Protein AF-0000000087523375 (afdb_homodimer)

Organism: NCBI:txid91560

Solvent-accessible surface area (backbone atoms only — not comparable to full-atom values): 15874 Å² total; per-residue (Å²): 132,81,73,71,72,77,63,71,59,41,78,41,80,74,51,58,29,41,35,33,38,43,35,42,43,44,75,67,65,86,46,92,78,48,84,76,57,59,66,49,75,47,78,47,76,50,73,46,79,41,77,74,52,97,42,34,34,36,37,38,43,31,41,39,36,41,24,25,33,83,82,69,41,71,34,34,40,39,33,40,30,34,35,34,34,35,33,57,41,69,85,60,55,72,68,56,38,52,51,50,47,50,49,51,52,46,63,61,47,45,61,56,50,37,48,48,47,25,50,52,28,42,70,25,63,38,73,71,42,80,67,72,89,73,65,56,68,59,52,53,61,67,72,103,132,81,76,71,71,76,64,71,60,42,79,41,79,75,50,58,26,41,34,31,38,43,34,41,43,44,75,69,65,86,47,93,78,50,84,74,56,60,67,48,75,44,77,48,75,50,74,45,80,41,79,73,53,99,41,34,32,36,36,39,44,31,40,38,36,42,24,24,34,84,83,70,42,70,36,33,41,40,34,42,30,34,34,34,34,34,34,60,42,70,87,58,56,71,66,60,37,51,53,48,48,48,48,50,51,47,63,60,47,45,62,55,50,38,49,49,48,25,50,52,27,41,70,26,62,39,73,72,44,79,68,72,89,72,63,57,68,61,52,53,60,66,72,100

Nearest PDB structures (foldseek):
  1ozb-assembly2_G  TM=8.559E-01  e=7.510E-09  Haemophilus influenzae
  1ozb-assembly1_A  TM=8.431E-01  e=9.963E-09  Haemophilus influenzae
  1qyn-assembly1_C  TM=8.444E-01  e=3.266E-08  Escherichia coli
  1fx3-assembly1_D  TM=8.404E-01  e=6.082E-08  Haemophilus influenzae
  5mtw-assembly1_C  TM=7.593E-01  e=1.993E-07  Mycobacterium tuberculosis H37Rv

pLDDT: mean 85.37, std 16.71, range [35.03, 98.94]

Radius of gyration: 23.99 Å; Cα contacts (8 Å, |Δi|>4): 516; chains: 2; bounding box: 44×98×60 Å

InterPro domains:
  IPR003708 Bacterial protein export chaperone SecB [PF02556] (31-140)
  IPR003708 Bacterial protein export chaperone SecB [PTHR36918] (8-137)
  IPR035958 SecB-like superfamily [G3DSA:3.10.420.10] (4-144)
  IPR035958 SecB-like superfamily [SSF54611] (9-141)

Structure (mmCIF, N/CA/C/O backbone):
data_AF-0000000087523375-model_v1
#
loop_
_entity.id
_entity.type
_entity.pdbx_description
1 polymer 'Protein translocase subunit secB'
#
loop_
_atom_site.group_PDB
_atom_site.id
_atom_site.type_symbol
_atom_site.label_atom_id
_atom_site.label_alt_id
_atom_site.label_comp_id
_atom_site.label_asym_id
_atom_site.label_entity_id
_atom_site.label_seq_id
_atom_site.pdbx_PDB_ins_code
_atom_site.Cartn_x
_atom_site.Cartn_y
_atom_site.Cartn_z
_atom_site.occupancy
_atom_site.B_iso_or_equiv
_atom_site.auth_seq_id
_atom_site.auth_comp_id
_atom_site.auth_asym_id
_atom_site.auth_atom_id
_atom_site.pdbx_PDB_model_num
ATOM 1 N N . MET A 1 1 ? -7.461 55.688 10.312 1 35.06 1 MET A N 1
ATOM 2 C CA . MET A 1 1 ? -7.883 54.406 10.867 1 35.06 1 MET A CA 1
ATOM 3 C C . MET A 1 1 ? -7.047 53.25 10.289 1 35.06 1 MET A C 1
ATOM 5 O O . MET A 1 1 ? -7.078 53 9.086 1 35.06 1 MET A O 1
ATOM 9 N N . ASN A 1 2 ? -5.832 53.062 10.695 1 37.88 2 ASN A N 1
ATOM 10 C CA . ASN A 1 2 ? -4.801 52.094 10.328 1 37.88 2 ASN A CA 1
ATOM 11 C C . ASN A 1 2 ? -5.336 50.688 10.336 1 37.88 2 ASN A C 1
ATOM 13 O O . ASN A 1 2 ? -5.742 50.156 11.375 1 37.88 2 ASN A O 1
ATOM 17 N N . MET A 1 3 ? -6.191 50.312 9.344 1 37.47 3 MET A N 1
ATOM 18 C CA . MET A 1 3 ? -6.566 48.906 9.148 1 37.47 3 MET A CA 1
ATOM 19 C C . MET A 1 3 ? -5.406 47.969 9.484 1 37.47 3 MET A C 1
ATOM 21 O O . MET A 1 3 ? -4.418 47.938 8.75 1 37.47 3 MET A O 1
ATOM 25 N N . GLU A 1 4 ? -4.875 48.031 10.672 1 41.16 4 GLU A N 1
ATOM 26 C CA . GLU A 1 4 ? -4.062 46.875 11.07 1 41.16 4 GLU A CA 1
ATOM 27 C C . GLU A 1 4 ? -4.562 45.594 10.422 1 41.16 4 GLU A C 1
ATOM 29 O O . GLU A 1 4 ? -5.699 45.156 10.648 1 41.16 4 GLU A O 1
ATOM 34 N N . GLU A 1 5 ? -4.469 45.406 9.211 1 44.66 5 GLU A N 1
ATOM 35 C CA . GLU A 1 5 ? -4.777 44.219 8.438 1 44.66 5 GLU A CA 1
ATOM 36 C C . GLU A 1 5 ? -4.535 42.938 9.25 1 44.66 5 GLU A C 1
ATOM 38 O O . GLU A 1 5 ? -3.389 42.594 9.555 1 44.66 5 GLU A O 1
ATOM 43 N N . ILE A 1 6 ? -5.098 42.75 10.398 1 48.19 6 ILE A N 1
ATOM 44 C CA . ILE A 1 6 ? -5.121 41.5 11.133 1 48.19 6 ILE A CA 1
ATOM 45 C C . ILE A 1 6 ? -5.043 40.312 10.156 1 48.19 6 ILE A C 1
ATOM 47 O O . ILE A 1 6 ? -5.98 40.094 9.391 1 48.19 6 ILE A O 1
ATOM 51 N N . LYS A 1 7 ? -3.92 40.031 9.531 1 53.53 7 LYS A N 1
ATOM 52 C CA . LYS A 1 7 ? -3.662 38.938 8.602 1 53.53 7 LYS A CA 1
ATOM 53 C C . LYS A 1 7 ? -4.016 37.594 9.219 1 53.53 7 LYS A C 1
ATOM 55 O O . LYS A 1 7 ? -3.438 37.188 10.234 1 53.53 7 LYS A O 1
ATOM 60 N N . SER A 1 8 ? -5.281 37.125 9.258 1 57.5 8 SER A N 1
ATOM 61 C CA . SER A 1 8 ? -5.766 35.812 9.656 1 57.5 8 SER A CA 1
ATOM 62 C C . SER A 1 8 ? -4.727 34.719 9.383 1 57.5 8 SER A C 1
ATOM 64 O O . SER A 1 8 ? -4.102 34.719 8.32 1 57.5 8 SER A O 1
ATOM 66 N N . PRO A 1 9 ? -4.199 34.125 10.5 1 61.62 9 PRO A N 1
ATOM 67 C CA . PRO A 1 9 ? -3.213 33.094 10.266 1 61.62 9 PRO A CA 1
ATOM 68 C C . PRO A 1 9 ? -3.656 32.094 9.188 1 61.62 9 PRO A C 1
ATOM 70 O O . PRO A 1 9 ? -4.844 31.766 9.094 1 61.62 9 PRO A O 1
ATOM 73 N N . ILE A 1 10 ? -2.805 32 8.305 1 76.62 10 ILE A N 1
ATOM 74 C CA . ILE A 1 10 ? -3.043 31.094 7.18 1 76.62 10 ILE A CA 1
ATOM 75 C C . ILE A 1 10 ? -2.145 29.875 7.305 1 76.62 10 ILE A C 1
ATOM 77 O O . ILE A 1 10 ? -1.008 29.969 7.773 1 76.62 10 ILE A O 1
ATOM 81 N N . LEU A 1 11 ? -2.744 28.641 7.352 1 81.88 11 LEU A N 1
ATOM 82 C CA . LEU A 1 11 ? -2.02 27.391 7.219 1 81.88 11 LEU A CA 1
ATOM 83 C C . LEU A 1 11 ? -1.7 27.094 5.758 1 81.88 11 LEU A C 1
ATOM 85 O O . LEU A 1 11 ? -2.607 27 4.93 1 81.88 11 LEU A O 1
ATOM 89 N N . LEU A 1 12 ? -0.39 27.141 5.488 1 88.81 12 LEU A N 1
ATOM 90 C CA . LEU A 1 12 ? 0.053 26.797 4.141 1 88.81 12 LEU A CA 1
ATOM 91 C C . LEU A 1 12 ? 0.377 25.312 4.035 1 88.81 12 LEU A C 1
ATOM 93 O O . LEU A 1 12 ? 1.083 24.766 4.883 1 88.81 12 LEU A O 1
ATOM 97 N N . PHE A 1 13 ? -0.224 24.734 3.133 1 92.62 13 PHE A N 1
ATOM 98 C CA . PHE A 1 13 ? 0.031 23.328 2.832 1 92.62 13 PHE A CA 1
ATOM 99 C C . PHE A 1 13 ? 1.197 23.188 1.861 1 92.62 13 PHE A C 1
ATOM 101 O O . PHE A 1 13 ? 1.16 23.734 0.755 1 92.62 13 PHE A O 1
ATOM 108 N N . ASN A 1 14 ? 2.232 22.422 2.232 1 94.38 14 ASN A N 1
ATOM 109 C CA . ASN A 1 14 ? 3.432 22.297 1.409 1 94.38 14 ASN A CA 1
ATOM 110 C C . ASN A 1 14 ? 3.432 21 0.608 1 94.38 14 ASN A C 1
ATOM 112 O O . ASN A 1 14 ? 3.617 21.016 -0.609 1 94.38 14 ASN A O 1
ATOM 116 N N . SER A 1 15 ? 3.287 19.891 1.308 1 95.12 15 SER A N 1
ATOM 117 C CA . SER A 1 15 ? 3.314 18.594 0.657 1 95.12 15 SER A CA 1
ATOM 118 C C . SER A 1 15 ? 2.732 17.5 1.562 1 95.12 15 SER A C 1
ATOM 120 O O . SER A 1 15 ? 2.438 17.766 2.73 1 95.12 15 SER A O 1
ATOM 122 N N . TYR A 1 16 ? 2.496 16.469 0.968 1 96.44 16 TYR A N 1
ATOM 123 C CA . TYR A 1 16 ? 2.062 15.289 1.716 1 96.44 16 TYR A CA 1
ATOM 124 C C . TYR A 1 16 ? 2.619 14.008 1.096 1 96.44 16 TYR A C 1
ATOM 126 O O . TYR A 1 16 ? 3.189 14.039 0.003 1 96.44 16 TYR A O 1
ATOM 134 N N . GLY A 1 17 ? 2.445 12.906 1.787 1 97.38 17 GLY A N 1
ATOM 135 C CA . GLY A 1 17 ? 2.729 11.562 1.302 1 97.38 17 GLY A CA 1
ATOM 136 C C . GLY A 1 17 ? 2.371 10.484 2.301 1 97.38 17 GLY A C 1
ATOM 137 O O . GLY A 1 17 ? 2.109 10.773 3.471 1 97.38 17 GLY A O 1
ATOM 138 N N . ILE A 1 18 ? 2.381 9.289 1.733 1 98.62 18 ILE A N 1
ATOM 139 C CA . ILE A 1 18 ? 2.197 8.18 2.658 1 98.62 18 ILE A CA 1
ATOM 140 C C . ILE A 1 18 ? 3.518 7.867 3.361 1 98.62 18 ILE A C 1
ATOM 142 O O . ILE A 1 18 ? 4.531 7.617 2.705 1 98.62 18 ILE A O 1
ATOM 146 N N . LYS A 1 19 ? 3.459 7.949 4.617 1 98 19 LYS A N 1
ATOM 147 C CA . LYS A 1 19 ? 4.617 7.664 5.457 1 98 19 LYS A CA 1
ATOM 148 C C . LYS A 1 19 ? 4.801 6.164 5.652 1 98 19 LYS A C 1
ATOM 150 O O . LYS A 1 19 ? 5.926 5.664 5.66 1 98 19 LYS A O 1
ATOM 155 N N . SER A 1 20 ? 3.668 5.465 5.789 1 98.81 20 SER A N 1
ATOM 156 C CA . SER A 1 20 ? 3.768 4.023 5.992 1 98.81 20 SER A CA 1
ATOM 157 C C . SER A 1 20 ? 2.48 3.314 5.582 1 98.81 20 SER A C 1
ATOM 159 O O . SER A 1 20 ? 1.396 3.895 5.66 1 98.81 20 SER A O 1
ATOM 161 N N . ILE A 1 21 ? 2.627 2.123 5.094 1 98.94 21 ILE A N 1
ATOM 162 C CA . ILE A 1 21 ? 1.549 1.18 4.824 1 98.94 21 ILE A CA 1
ATOM 163 C C . ILE A 1 21 ? 1.873 -0.171 5.457 1 98.94 21 ILE A C 1
ATOM 165 O O . ILE A 1 21 ? 2.994 -0.67 5.332 1 98.94 21 ILE A O 1
ATOM 169 N N . ASP A 1 22 ? 0.999 -0.708 6.172 1 98.88 22 ASP A N 1
ATOM 170 C CA . ASP A 1 22 ? 1.032 -2.078 6.672 1 98.88 22 ASP A CA 1
ATOM 171 C C . ASP A 1 22 ? -0.275 -2.807 6.367 1 98.88 22 ASP A C 1
ATOM 173 O O . ASP A 1 22 ? -1.328 -2.453 6.902 1 98.88 22 ASP A O 1
ATOM 177 N N . MET A 1 23 ? -0.19 -3.768 5.516 1 98.88 23 MET A N 1
ATOM 178 C CA . MET A 1 23 ? -1.414 -4.449 5.109 1 98.88 23 MET A CA 1
ATOM 179 C C . MET A 1 23 ? -1.217 -5.961 5.098 1 98.88 23 MET A C 1
ATOM 181 O O . MET A 1 23 ? -0.177 -6.453 4.656 1 98.88 23 MET A O 1
ATOM 185 N N . ASP A 1 24 ? -2.156 -6.648 5.566 1 98.5 24 ASP A N 1
ATOM 186 C CA . ASP A 1 24 ? -2.252 -8.094 5.438 1 98.5 24 ASP A CA 1
ATOM 187 C C . ASP A 1 24 ? -3.666 -8.523 5.047 1 98.5 24 ASP A C 1
ATOM 189 O O . ASP A 1 24 ? -4.641 -8.094 5.668 1 98.5 24 ASP A O 1
ATOM 193 N N . ILE A 1 25 ? -3.715 -9.281 4.02 1 96.94 25 ILE A N 1
ATOM 194 C CA . ILE A 1 25 ? -4.977 -9.898 3.629 1 96.94 25 ILE A CA 1
ATOM 195 C C . ILE A 1 25 ? -4.875 -11.414 3.795 1 96.94 25 ILE A C 1
ATOM 197 O O . ILE A 1 25 ? -3.92 -12.039 3.324 1 96.94 25 ILE A O 1
ATOM 201 N N . ILE A 1 26 ? -5.812 -11.953 4.465 1 90.38 26 ILE A N 1
ATOM 202 C CA . ILE A 1 26 ? -5.879 -13.391 4.695 1 90.38 26 ILE A CA 1
ATOM 203 C C . ILE A 1 26 ? -7.031 -13.984 3.887 1 90.38 26 ILE A C 1
ATOM 205 O O . ILE A 1 26 ? -8.203 -13.781 4.215 1 90.38 26 ILE A O 1
ATOM 209 N N . PRO A 1 27 ? -6.637 -14.562 2.75 1 76.5 27 PRO A N 1
ATOM 210 C CA . PRO A 1 27 ? -7.734 -15.148 1.979 1 76.5 27 PRO A CA 1
ATOM 211 C C . PRO A 1 27 ? -8.523 -16.188 2.775 1 76.5 27 PRO A C 1
ATOM 213 O O . PRO A 1 27 ? -7.957 -16.906 3.596 1 76.5 27 PRO A O 1
ATOM 216 N N . PRO A 1 28 ? -9.859 -15.992 2.609 1 63.81 28 PRO A N 1
ATOM 217 C CA . PRO A 1 28 ? -10.648 -17 3.316 1 63.81 28 PRO A CA 1
ATOM 218 C C . PRO A 1 28 ? -10.273 -18.422 2.922 1 63.81 28 PRO A C 1
ATOM 220 O O . PRO A 1 28 ? -9.836 -18.656 1.796 1 63.81 28 PRO A O 1
ATOM 223 N N . GLN A 1 29 ? -9.875 -19.141 3.82 1 56 29 GLN A N 1
ATOM 224 C CA . GLN A 1 29 ? -9.578 -20.531 3.523 1 56 29 GLN A CA 1
ATOM 225 C C . GLN A 1 29 ? -10.492 -21.062 2.424 1 56 29 GLN A C 1
ATOM 227 O O . GLN A 1 29 ? -11.648 -20.641 2.311 1 56 29 GLN A O 1
ATOM 232 N N . LEU A 1 30 ? -9.906 -21.297 1.164 1 48.66 30 LEU A N 1
ATOM 233 C CA . LEU A 1 30 ? -10.602 -21.922 0.049 1 48.66 30 LEU A CA 1
ATOM 234 C C . LEU A 1 30 ? -11.766 -22.781 0.547 1 48.66 30 LEU A C 1
ATOM 236 O O . LEU A 1 30 ? -11.625 -23.984 0.719 1 48.66 30 LEU A O 1
ATOM 240 N N . SER A 1 31 ? -12.172 -22.641 1.674 1 45.72 31 SER A N 1
ATOM 241 C CA . SER A 1 31 ? -13.312 -23.531 1.814 1 45.72 31 SER A CA 1
ATOM 242 C C . SER A 1 31 ? -14.453 -23.125 0.89 1 45.72 31 SER A C 1
ATOM 244 O O . SER A 1 31 ? -14.602 -21.938 0.571 1 45.72 31 SER A O 1
ATOM 246 N N . ALA A 1 32 ? -15.031 -24.047 0.012 1 44.25 32 ALA A N 1
ATOM 247 C CA . ALA A 1 32 ? -16.219 -24.031 -0.837 1 44.25 32 ALA A CA 1
ATOM 248 C C . ALA A 1 32 ? -17.219 -22.969 -0.368 1 44.25 32 ALA A C 1
ATOM 250 O O . ALA A 1 32 ? -17.922 -22.375 -1.18 1 44.25 32 ALA A O 1
ATOM 251 N N . GLN A 1 33 ? -17.406 -22.734 0.845 1 45 33 GLN A N 1
ATOM 252 C CA . GLN A 1 33 ? -18.484 -21.938 1.411 1 45 33 GLN A CA 1
ATOM 253 C C . GLN A 1 33 ? -18.094 -20.484 1.569 1 45 33 GLN A C 1
ATOM 255 O O . GLN A 1 33 ? -18.906 -19.641 1.944 1 45 33 GLN A O 1
ATOM 260 N N . ALA A 1 34 ? -16.891 -20.125 1.305 1 49.03 34 ALA A N 1
ATOM 261 C CA . ALA A 1 34 ? -16.391 -18.812 1.71 1 49.03 34 ALA A CA 1
ATOM 262 C C . ALA A 1 34 ? -16.703 -17.766 0.652 1 49.03 34 ALA A C 1
ATOM 264 O O . ALA A 1 34 ? -16.266 -16.609 0.763 1 49.03 34 ALA A O 1
ATOM 265 N N . GLN A 1 35 ? -17.172 -18 -0.505 1 52.69 35 GLN A N 1
ATOM 266 C CA . GLN A 1 35 ? -17.312 -17.125 -1.659 1 52.69 35 GLN A CA 1
ATOM 267 C C . GLN A 1 35 ? -18.016 -15.828 -1.285 1 52.69 35 GLN A C 1
ATOM 269 O O . GLN A 1 35 ? -17.797 -14.789 -1.904 1 52.69 35 GLN A O 1
ATOM 274 N N . ASN A 1 36 ? -19.047 -16 -0.501 1 54.59 36 ASN A N 1
ATOM 275 C CA . ASN A 1 36 ? -19.922 -14.844 -0.359 1 54.59 36 ASN A CA 1
ATOM 276 C C . ASN A 1 36 ? -19.891 -14.289 1.063 1 54.59 36 ASN A C 1
ATOM 278 O O . ASN A 1 36 ? -20.938 -13.945 1.621 1 54.59 36 ASN A O 1
ATOM 282 N N . THR A 1 37 ? -18.672 -14.406 1.659 1 63.97 37 THR A N 1
ATOM 283 C CA . THR A 1 37 ? -18.859 -13.992 3.045 1 63.97 37 THR A CA 1
ATOM 284 C C . THR A 1 37 ? -18.781 -12.477 3.174 1 63.97 37 THR A C 1
ATOM 286 O O . THR A 1 37 ? -17.891 -11.844 2.596 1 63.97 37 THR A O 1
ATOM 289 N N . GLU A 1 38 ? -19.766 -11.938 3.625 1 84.56 38 GLU A N 1
ATOM 290 C CA . GLU A 1 38 ? -19.844 -10.516 3.969 1 84.56 38 GLU A CA 1
ATOM 291 C C . GLU A 1 38 ? -18.719 -10.117 4.914 1 84.56 38 GLU A C 1
ATOM 293 O O . GLU A 1 38 ? -18.391 -10.844 5.848 1 84.56 38 GLU A O 1
ATOM 298 N N . VAL A 1 39 ? -17.859 -9.195 4.578 1 91.06 39 VAL A N 1
ATOM 299 C CA . VAL A 1 39 ? -16.781 -8.695 5.426 1 91.06 39 VAL A CA 1
ATOM 300 C C . VAL A 1 39 ? -17.234 -7.426 6.145 1 91.06 39 VAL A C 1
ATOM 302 O O . VAL A 1 39 ? -17.75 -6.496 5.516 1 91.06 39 VAL A O 1
ATOM 305 N N . GLU A 1 40 ? -17.156 -7.449 7.43 1 94.69 40 GLU A N 1
ATOM 306 C CA . GLU A 1 40 ? -17.422 -6.266 8.242 1 94.69 40 GLU A CA 1
ATOM 307 C C . GLU A 1 40 ? -16.141 -5.48 8.508 1 94.69 40 GLU A C 1
ATOM 309 O O . GLU A 1 40 ? -15.148 -6.039 8.984 1 94.69 40 GLU A O 1
ATOM 314 N N . LEU A 1 41 ? -16.219 -4.211 8.195 1 96.75 41 LEU A N 1
ATOM 315 C CA . LEU A 1 41 ? -15.039 -3.371 8.336 1 96.75 41 LEU A CA 1
ATOM 316 C C . LEU A 1 41 ? -15.156 -2.455 9.547 1 96.75 41 LEU A C 1
ATOM 318 O O . LEU A 1 41 ? -16.234 -1.935 9.836 1 96.75 41 LEU A O 1
ATOM 322 N N . ASP A 1 42 ? -14.07 -2.268 10.273 1 96.69 42 ASP A N 1
ATOM 323 C CA . ASP A 1 42 ? -13.922 -1.303 11.352 1 96.69 42 ASP A CA 1
ATOM 324 C C . ASP A 1 42 ? -12.727 -0.386 11.109 1 96.69 42 ASP A C 1
ATOM 326 O O . ASP A 1 42 ? -11.617 -0.859 10.844 1 96.69 42 ASP A O 1
ATOM 330 N N . ALA A 1 43 ? -13 0.873 11.188 1 97.19 43 ALA A N 1
ATOM 331 C CA . ALA A 1 43 ? -11.945 1.851 10.938 1 97.19 43 ALA A CA 1
ATOM 332 C C . ALA A 1 43 ? -11.68 2.703 12.18 1 97.19 43 ALA A C 1
ATOM 334 O O . ALA A 1 43 ? -12.625 3.127 12.859 1 97.19 43 ALA A O 1
ATOM 335 N N . LYS A 1 44 ? -10.414 2.9 12.492 1 96.62 44 LYS A N 1
ATOM 336 C CA . LYS A 1 44 ? -9.969 3.775 13.57 1 96.62 44 LYS A CA 1
ATOM 337 C C . LYS A 1 44 ? -8.969 4.809 13.062 1 96.62 44 LYS A C 1
ATOM 339 O O . LYS A 1 44 ? -8.008 4.461 12.367 1 96.62 44 LYS A O 1
ATOM 344 N N . PHE A 1 45 ? -9.18 6.008 13.461 1 96.38 45 PHE A N 1
ATOM 345 C CA . PHE A 1 45 ? -8.328 7.098 13.008 1 96.38 45 PHE A CA 1
ATOM 346 C C . PHE A 1 45 ? -7.512 7.66 14.164 1 96.38 45 PHE A C 1
ATOM 348 O O . PHE A 1 45 ? -7.938 7.594 15.32 1 96.38 45 PHE A O 1
ATOM 355 N N . SER A 1 46 ? -6.371 8.188 13.789 1 95.62 46 SER A N 1
ATOM 356 C CA . SER A 1 46 ? -5.531 8.898 14.75 1 95.62 46 SER A CA 1
ATOM 357 C C . SER A 1 46 ? -4.734 10.008 14.07 1 95.62 46 SER A C 1
ATOM 359 O O . SER A 1 46 ? -4.566 10 12.852 1 95.62 46 SER A O 1
ATOM 361 N N . LYS A 1 47 ? -4.332 10.945 14.82 1 93.75 47 LYS A N 1
ATOM 362 C CA . LYS A 1 47 ? -3.523 12.047 14.305 1 93.75 47 LYS A CA 1
ATOM 363 C C . LYS A 1 47 ? -2.404 12.406 15.281 1 93.75 47 LYS A C 1
ATOM 365 O O . LYS A 1 47 ? -2.539 12.203 16.484 1 93.75 47 LYS A O 1
ATOM 370 N N . GLU A 1 48 ? -1.381 12.836 14.766 1 93.44 48 GLU A N 1
ATOM 371 C CA . GLU A 1 48 ? -0.25 13.352 15.531 1 93.44 48 GLU A CA 1
ATOM 372 C C . GLU A 1 48 ? 0.331 14.602 14.883 1 93.44 48 GLU A C 1
ATOM 374 O O . GLU A 1 48 ? 0.524 14.648 13.664 1 93.44 48 GLU A O 1
ATOM 379 N N . ILE A 1 49 ? 0.485 15.57 15.703 1 91.12 49 ILE A N 1
ATOM 380 C CA . ILE A 1 49 ? 1.118 16.797 15.234 1 91.12 49 ILE A CA 1
ATOM 381 C C . ILE A 1 49 ? 2.58 16.828 15.672 1 91.12 49 ILE A C 1
ATOM 383 O O . ILE A 1 49 ? 2.889 16.578 16.844 1 91.12 49 ILE A O 1
ATOM 387 N N . ILE A 1 50 ? 3.426 17.109 14.727 1 91.38 50 ILE A N 1
ATOM 388 C CA . ILE A 1 50 ? 4.859 17.156 15 1 91.38 50 ILE A CA 1
ATOM 389 C C . ILE A 1 50 ? 5.391 18.562 14.688 1 91.38 50 ILE A C 1
ATOM 391 O O . ILE A 1 50 ? 5.34 19 13.539 1 91.38 50 ILE A O 1
ATOM 395 N N . LYS A 1 51 ? 5.84 19.219 15.672 1 89.19 51 LYS A N 1
ATOM 396 C CA . LYS A 1 51 ? 6.469 20.516 15.453 1 89.19 51 LYS A CA 1
ATOM 397 C C . LYS A 1 51 ? 7.887 20.359 14.914 1 89.19 51 LYS A C 1
ATOM 399 O O . LYS A 1 51 ? 8.727 19.703 15.539 1 89.19 51 LYS A O 1
ATOM 404 N N . LEU A 1 52 ? 8.109 20.828 13.766 1 90.81 52 LEU A N 1
ATOM 405 C CA . LEU A 1 52 ? 9.43 20.734 13.148 1 90.81 52 LEU A CA 1
ATOM 406 C C . LEU A 1 52 ? 10.289 21.938 13.516 1 90.81 52 LEU A C 1
ATOM 408 O O . LEU A 1 52 ? 11.484 21.797 13.797 1 90.81 52 LEU A O 1
ATOM 412 N N . ASN A 1 53 ? 9.727 23.125 13.453 1 89.75 53 ASN A N 1
ATOM 413 C CA . ASN A 1 53 ? 10.289 24.391 13.922 1 89.75 53 ASN A CA 1
ATOM 414 C C . ASN A 1 53 ? 9.195 25.406 14.234 1 89.75 53 ASN A C 1
ATOM 416 O O . ASN A 1 53 ? 8.039 25.047 14.43 1 89.75 53 ASN A O 1
ATOM 420 N N . ASP A 1 54 ? 9.5 26.641 14.414 1 84.19 54 ASP A N 1
ATOM 421 C CA . ASP A 1 54 ? 8.555 27.641 14.93 1 84.19 54 ASP A CA 1
ATOM 422 C C . ASP A 1 54 ? 7.367 27.812 13.984 1 84.19 54 ASP A C 1
ATOM 424 O O . ASP A 1 54 ? 6.262 28.125 14.422 1 84.19 54 ASP A O 1
ATOM 428 N N . LYS A 1 55 ? 7.562 27.531 12.68 1 85.19 55 LYS A N 1
ATOM 429 C CA . LYS A 1 55 ? 6.496 27.812 11.727 1 85.19 55 LYS A CA 1
ATOM 430 C C . LYS A 1 55 ? 6.102 26.578 10.945 1 85.19 55 LYS A C 1
ATOM 432 O O . LYS A 1 55 ? 5.125 26.594 10.195 1 85.19 55 LYS A O 1
ATOM 437 N N . ASN A 1 56 ? 6.863 25.5 11.094 1 90 56 ASN A N 1
ATOM 438 C CA . ASN A 1 56 ? 6.641 24.312 10.273 1 90 56 ASN A CA 1
ATOM 439 C C . ASN A 1 56 ? 6.207 23.125 11.117 1 90 56 ASN A C 1
ATOM 441 O O . ASN A 1 56 ? 6.758 22.891 12.195 1 90 56 ASN A O 1
ATOM 445 N N . PHE A 1 57 ? 5.234 22.438 10.57 1 90.88 57 PHE A N 1
ATOM 446 C CA . PHE A 1 57 ? 4.664 21.297 11.273 1 90.88 57 PHE A CA 1
ATOM 447 C C . PHE A 1 57 ? 4.41 20.141 10.305 1 90.88 57 PHE A C 1
ATOM 449 O O . PHE A 1 57 ? 4.09 20.359 9.141 1 90.88 57 PHE A O 1
ATOM 456 N N . ALA A 1 58 ? 4.59 19 10.859 1 94 58 ALA A N 1
ATOM 457 C CA . ALA A 1 58 ? 4.094 17.797 10.195 1 94 58 ALA A CA 1
ATOM 458 C C . ALA A 1 58 ? 2.852 17.25 10.898 1 94 58 ALA A C 1
ATOM 460 O O . ALA A 1 58 ? 2.742 17.328 12.125 1 94 58 ALA A O 1
ATOM 461 N N . VAL A 1 59 ? 1.935 16.812 10.141 1 94.69 59 VAL A N 1
ATOM 462 C CA . VAL A 1 59 ? 0.748 16.172 10.68 1 94.69 59 VAL A CA 1
ATOM 463 C C . VAL A 1 59 ? 0.652 14.734 10.148 1 94.69 59 VAL A C 1
ATOM 465 O O . VAL A 1 59 ? 0.651 14.523 8.93 1 94.69 59 VAL A O 1
ATOM 468 N N . ASP A 1 60 ? 0.656 13.781 11.031 1 96.81 60 ASP A N 1
ATOM 469 C CA . ASP A 1 60 ? 0.409 12.383 10.688 1 96.81 60 ASP A CA 1
ATOM 470 C C . ASP A 1 60 ? -1.063 12.023 10.875 1 96.81 60 ASP A C 1
ATOM 472 O O . ASP A 1 60 ? -1.583 12.07 11.992 1 96.81 60 ASP A O 1
ATOM 476 N N . LEU A 1 61 ? -1.707 11.758 9.836 1 97.56 61 LEU A N 1
ATOM 477 C CA . LEU A 1 61 ? -3.062 11.219 9.875 1 97.56 61 LEU A CA 1
ATOM 478 C C . LEU A 1 61 ? -3.066 9.734 9.531 1 97.56 61 LEU A C 1
ATOM 480 O O . LEU A 1 61 ? -2.668 9.344 8.43 1 97.56 61 LEU A O 1
ATOM 484 N N . SER A 1 62 ? -3.561 8.898 10.438 1 98.38 62 SER A N 1
ATOM 485 C CA . SER A 1 62 ? -3.49 7.453 10.242 1 98.38 62 SER A CA 1
ATOM 486 C C . SER A 1 62 ? -4.875 6.816 10.297 1 98.38 62 SER A C 1
ATOM 488 O O . SER A 1 62 ? -5.762 7.312 11 1 98.38 62 SER A O 1
ATOM 490 N N . VAL A 1 63 ? -4.992 5.77 9.602 1 98.56 63 VAL A N 1
ATOM 491 C CA . VAL A 1 63 ? -6.184 4.93 9.695 1 98.56 63 VAL A CA 1
ATOM 492 C C . VAL A 1 63 ? -5.773 3.469 9.867 1 98.56 63 VAL A C 1
ATOM 494 O O . VAL A 1 63 ? -4.793 3.018 9.273 1 98.56 63 VAL A O 1
ATOM 497 N N . GLU A 1 64 ? -6.449 2.797 10.695 1 98.75 64 GLU A N 1
ATOM 498 C CA . GLU A 1 64 ? -6.391 1.344 10.828 1 98.75 64 GLU A CA 1
ATOM 499 C C . GLU A 1 64 ? -7.73 0.705 10.477 1 98.75 64 GLU A C 1
ATOM 501 O O . GLU A 1 64 ? -8.758 1.024 11.086 1 98.75 64 GLU A O 1
ATOM 506 N N . ILE A 1 65 ? -7.738 -0.146 9.539 1 98.44 65 ILE A N 1
ATOM 507 C CA . ILE A 1 65 ? -8.953 -0.826 9.102 1 98.44 65 ILE A CA 1
ATOM 508 C C . ILE A 1 65 ? -8.82 -2.326 9.352 1 98.44 65 ILE A C 1
ATOM 510 O O . ILE A 1 65 ? -7.922 -2.975 8.812 1 98.44 65 ILE A O 1
ATOM 514 N N . LEU A 1 66 ? -9.711 -2.809 10.133 1 97.81 66 LEU A N 1
ATOM 515 C CA . LEU A 1 66 ? -9.82 -4.246 10.367 1 97.81 66 LEU A CA 1
ATOM 516 C C . LEU A 1 66 ? -11.086 -4.805 9.727 1 97.81 66 LEU A C 1
ATOM 518 O O . LEU A 1 66 ? -12.164 -4.227 9.867 1 97.81 66 LEU A O 1
ATOM 522 N N . GLY A 1 67 ? -10.914 -5.883 9 1 96.12 67 GLY A N 1
ATOM 523 C CA . GLY A 1 67 ? -12.047 -6.57 8.398 1 96.12 67 GLY A CA 1
ATOM 524 C C . GLY A 1 67 ? -12.18 -8.016 8.844 1 96.12 67 GLY A C 1
ATOM 525 O O . GLY A 1 67 ? -11.203 -8.766 8.82 1 96.12 67 GLY A O 1
ATOM 526 N N . ASN A 1 68 ? -13.352 -8.312 9.281 1 94.5 68 ASN A N 1
ATOM 527 C CA . ASN A 1 68 ? -13.656 -9.68 9.711 1 94.5 68 ASN A CA 1
ATOM 528 C C . ASN A 1 68 ? -14.789 -10.289 8.898 1 94.5 68 ASN A C 1
ATOM 530 O O . ASN A 1 68 ? -15.719 -9.586 8.492 1 94.5 68 ASN A O 1
ATOM 534 N N . ASP A 1 69 ? -14.633 -11.625 8.719 1 90.56 69 ASP A N 1
ATOM 535 C CA . ASP A 1 69 ? -15.727 -12.305 8.023 1 90.56 69 ASP A CA 1
ATOM 536 C C . ASP A 1 69 ? -16.859 -12.648 8.992 1 90.56 69 ASP A C 1
ATOM 538 O O . ASP A 1 69 ? -16.859 -12.203 10.141 1 90.56 69 ASP A O 1
ATOM 542 N N . SER A 1 70 ? -17.875 -13.352 8.422 1 87.5 70 SER A N 1
ATOM 543 C CA . SER A 1 70 ? -19.078 -13.664 9.195 1 87.5 70 SER A CA 1
ATOM 544 C C . SER A 1 70 ? -18.75 -14.562 10.391 1 87.5 70 SER A C 1
ATOM 546 O O . SER A 1 70 ? -19.5 -14.609 11.359 1 87.5 70 SER A O 1
ATOM 548 N N . ASN A 1 71 ? -17.562 -15.211 10.375 1 88.12 71 ASN A N 1
ATOM 549 C CA . ASN A 1 71 ? -17.125 -16.078 11.469 1 88.12 71 ASN A CA 1
ATOM 550 C C . ASN A 1 71 ? -16.125 -15.375 12.375 1 88.12 71 ASN A C 1
ATOM 552 O O . ASN A 1 71 ? -15.375 -16.031 13.102 1 88.12 71 ASN A O 1
ATOM 556 N N . SER A 1 72 ? -16 -14.055 12.203 1 89.25 72 SER A N 1
ATOM 557 C CA . SER A 1 72 ? -15.156 -13.203 13.031 1 89.25 72 SER A CA 1
ATOM 558 C C . SER A 1 72 ? -13.68 -13.492 12.789 1 89.25 72 SER A C 1
ATOM 560 O O . SER A 1 72 ? -12.844 -13.258 13.664 1 89.25 72 SER A O 1
ATOM 562 N N . LYS A 1 73 ? -13.477 -14.094 11.648 1 91.56 73 LYS A N 1
ATOM 563 C CA . LYS A 1 73 ? -12.078 -14.281 11.273 1 91.56 73 LYS A CA 1
ATOM 564 C C . LYS A 1 73 ? -11.547 -13.062 10.516 1 91.56 73 LYS A C 1
ATOM 566 O O . LYS A 1 73 ? -12.219 -12.547 9.617 1 91.56 73 LYS A O 1
ATOM 571 N N . LYS A 1 74 ? -10.367 -12.75 10.859 1 95.69 74 LYS A N 1
ATOM 572 C CA . LYS A 1 74 ? -9.742 -11.602 10.211 1 95.69 74 LYS A CA 1
ATOM 573 C C . LYS A 1 74 ? -9.445 -11.883 8.742 1 95.69 74 LYS A C 1
ATOM 575 O O . LYS A 1 74 ? -8.859 -12.914 8.414 1 95.69 74 LYS A O 1
ATOM 580 N N . VAL A 1 75 ? -9.844 -10.953 7.922 1 95.31 75 VAL A N 1
ATOM 581 C CA . VAL A 1 75 ? -9.633 -11.148 6.492 1 95.31 75 VAL A CA 1
ATOM 582 C C . VAL A 1 75 ? -8.703 -10.062 5.949 1 95.31 75 VAL A C 1
ATOM 584 O O . VAL A 1 75 ? -8.055 -10.242 4.918 1 95.31 75 VAL A O 1
ATOM 587 N N . ILE A 1 76 ? -8.734 -8.922 6.691 1 97.06 76 ILE A N 1
ATOM 588 C CA . ILE A 1 76 ? -7.84 -7.852 6.266 1 97.06 76 ILE A CA 1
ATOM 589 C C . ILE A 1 76 ? -7.434 -7.008 7.477 1 97.06 76 ILE A C 1
ATOM 591 O O . ILE A 1 76 ? -8.234 -6.793 8.391 1 97.06 76 ILE A O 1
ATOM 595 N N . ASP A 1 77 ? -6.254 -6.59 7.527 1 98.44 77 ASP A N 1
ATOM 596 C CA . ASP A 1 77 ? -5.66 -5.602 8.422 1 98.44 77 ASP A CA 1
ATOM 597 C C . ASP A 1 77 ? -4.852 -4.566 7.641 1 98.44 77 ASP A C 1
ATOM 599 O O . ASP A 1 77 ? -3.787 -4.879 7.105 1 98.44 77 ASP A O 1
ATOM 603 N N . LEU A 1 78 ? -5.395 -3.35 7.516 1 98.81 78 LEU A N 1
ATOM 604 C CA . LEU A 1 78 ? -4.785 -2.289 6.723 1 98.81 78 LEU A CA 1
ATOM 605 C C . LEU A 1 78 ? -4.516 -1.057 7.578 1 98.81 78 LEU A C 1
ATOM 607 O O . LEU A 1 78 ? -5.43 -0.517 8.203 1 98.81 78 LEU A O 1
ATOM 611 N N . LYS A 1 79 ? -3.299 -0.643 7.594 1 98.94 79 LYS A N 1
ATOM 612 C CA . LYS A 1 79 ? -2.879 0.578 8.273 1 98.94 79 LYS A CA 1
ATOM 613 C C . LYS A 1 79 ? -2.129 1.507 7.324 1 98.94 79 LYS A C 1
ATOM 615 O O . LYS A 1 79 ? -1.188 1.085 6.648 1 98.94 79 LYS A O 1
ATOM 620 N N . ILE A 1 80 ? -2.551 2.678 7.262 1 98.94 80 ILE A N 1
ATOM 621 C CA . ILE A 1 80 ? -1.892 3.691 6.445 1 98.94 80 ILE A CA 1
ATOM 622 C C . ILE A 1 80 ? -1.667 4.953 7.273 1 98.94 80 ILE A C 1
ATOM 624 O O . ILE A 1 80 ? -2.561 5.395 8 1 98.94 80 ILE A O 1
ATOM 628 N N . CYS A 1 81 ? -0.523 5.508 7.211 1 98.81 81 CYS A N 1
ATOM 629 C CA . CYS A 1 81 ? -0.217 6.809 7.797 1 98.81 81 CYS A CA 1
ATOM 630 C C . CYS A 1 81 ? 0.135 7.828 6.719 1 98.81 81 CYS A C 1
ATOM 632 O O . CYS A 1 81 ? 1.116 7.656 5.992 1 98.81 81 CYS A O 1
ATOM 634 N N . MET A 1 82 ? -0.627 8.789 6.582 1 98.44 82 MET A N 1
ATOM 635 C CA . MET A 1 82 ? -0.374 9.914 5.688 1 98.44 82 MET A CA 1
ATOM 636 C C . MET A 1 82 ? 0.267 11.078 6.445 1 98.44 82 MET A C 1
ATOM 638 O O . MET A 1 82 ? -0.209 11.461 7.512 1 98.44 82 MET A O 1
ATOM 642 N N . GLU A 1 83 ? 1.312 11.609 5.914 1 97.44 83 GLU A N 1
ATOM 643 C CA . GLU A 1 83 ? 1.986 12.75 6.539 1 97.44 83 GLU A CA 1
ATOM 644 C C . GLU A 1 83 ? 1.898 13.992 5.664 1 97.44 83 GLU A C 1
ATOM 646 O O . GLU A 1 83 ? 2.176 13.938 4.465 1 97.44 83 GLU A O 1
ATOM 651 N N . GLY A 1 84 ? 1.488 15.094 6.266 1 96.25 84 GLY A N 1
ATOM 652 C CA . GLY A 1 84 ? 1.453 16.391 5.617 1 96.25 84 GLY A CA 1
ATOM 653 C C . GLY A 1 84 ? 2.373 17.406 6.266 1 96.25 84 GLY A C 1
ATOM 654 O O . GLY A 1 84 ? 2.604 17.359 7.477 1 96.25 84 GLY A O 1
ATOM 655 N N . TYR A 1 85 ? 2.836 18.312 5.461 1 94.44 85 TYR A N 1
ATOM 656 C CA . TYR A 1 85 ? 3.715 19.375 5.934 1 94.44 85 TYR A CA 1
ATOM 657 C C . TYR A 1 85 ? 3.064 20.75 5.746 1 94.44 85 TYR A C 1
ATOM 659 O O . TYR A 1 85 ? 2.613 21.078 4.645 1 94.44 85 TYR A O 1
ATOM 667 N N . PHE A 1 86 ? 3.104 21.453 6.855 1 92.12 86 PHE A N 1
ATOM 668 C CA . PHE A 1 86 ? 2.361 22.703 6.883 1 92.12 86 PHE A CA 1
ATOM 669 C C . PHE A 1 86 ? 3.213 23.828 7.461 1 92.12 86 PHE A C 1
ATOM 671 O O . PHE A 1 86 ? 4.082 23.594 8.305 1 92.12 86 PHE A O 1
ATOM 678 N N . GLU A 1 87 ? 2.885 24.969 6.98 1 88.94 87 GLU A N 1
ATOM 679 C CA . GLU A 1 87 ? 3.518 26.172 7.488 1 88.94 87 GLU A CA 1
ATOM 680 C C . GLU A 1 87 ? 2.482 27.141 8.062 1 88.94 87 GLU A C 1
ATOM 682 O O . GLU A 1 87 ? 1.444 27.391 7.445 1 88.94 87 GLU A O 1
ATOM 687 N N . LEU A 1 88 ? 2.855 27.562 9.203 1 83.62 88 LEU A N 1
ATOM 688 C CA . LEU A 1 88 ? 1.992 28.562 9.836 1 83.62 88 LEU A CA 1
ATOM 689 C C . LEU A 1 88 ? 2.471 29.969 9.516 1 83.62 88 LEU A C 1
ATOM 691 O O . LEU A 1 88 ? 3.643 30.297 9.711 1 83.62 88 LEU A O 1
ATOM 695 N N . VAL A 1 89 ? 1.454 30.672 8.945 1 80.62 89 VAL A N 1
ATOM 696 C CA . VAL A 1 89 ? 1.778 32.062 8.625 1 80.62 89 VAL A CA 1
ATOM 697 C C . VAL A 1 89 ? 0.961 33 9.508 1 80.62 89 VAL A C 1
ATOM 699 O O . VAL A 1 89 ? -0.252 32.844 9.648 1 80.62 89 VAL A O 1
ATOM 702 N N . GLY A 1 90 ? 1.681 34 10.102 1 76.88 90 GLY A N 1
ATOM 703 C CA . GLY A 1 90 ? 1.038 35 10.938 1 76.88 90 GLY A CA 1
ATOM 704 C C . GLY A 1 90 ? 1.188 34.688 12.422 1 76.88 90 GLY A C 1
ATOM 705 O O . GLY A 1 90 ? 2.008 33.875 12.82 1 76.88 90 GLY A O 1
ATOM 706 N N . ASP A 1 91 ? 0.517 35.531 13.273 1 68.62 91 ASP A N 1
ATOM 707 C CA . ASP A 1 91 ? 0.665 35.5 14.727 1 68.62 91 ASP A CA 1
ATOM 708 C C . ASP A 1 91 ? -0.495 34.75 15.375 1 68.62 91 ASP A C 1
ATOM 710 O O . ASP A 1 91 ? -1.654 35.156 15.234 1 68.62 91 ASP A O 1
ATOM 714 N N . LEU A 1 92 ? -0.365 33.406 15.414 1 65.94 92 LEU A N 1
ATOM 715 C CA . LEU A 1 92 ? -1.4 32.688 16.125 1 65.94 92 LEU A CA 1
ATOM 716 C C . LEU A 1 92 ? -0.956 32.344 17.547 1 65.94 92 LEU A C 1
ATOM 718 O O . LEU A 1 92 ? 0.235 32.156 17.797 1 65.94 92 LEU A O 1
ATOM 722 N N . THR A 1 93 ? -2.09 32.562 18.344 1 68.81 93 THR A N 1
ATOM 723 C CA . THR A 1 93 ? -1.834 32 19.656 1 68.81 93 THR A CA 1
ATOM 724 C C . THR A 1 93 ? -1.631 30.5 19.562 1 68.81 93 THR A C 1
ATOM 726 O O . THR A 1 93 ? -2.014 29.875 18.578 1 68.81 93 THR A O 1
ATOM 729 N N . GLU A 1 94 ? -0.945 29.859 20.484 1 66.44 94 GLU A N 1
ATOM 730 C CA . GLU A 1 94 ? -0.692 28.422 20.531 1 66.44 94 GLU A CA 1
ATOM 731 C C . GLU A 1 94 ? -1.99 27.641 20.406 1 66.44 94 GLU A C 1
ATOM 733 O O . GLU A 1 94 ? -2.043 26.625 19.719 1 66.44 94 GLU A O 1
ATOM 738 N N . LYS A 1 95 ? -2.996 28.109 21.156 1 69.25 95 LYS A N 1
ATOM 739 C CA . LYS A 1 95 ? -4.266 27.391 21.172 1 69.25 95 LYS A CA 1
ATOM 740 C C . LYS A 1 95 ? -4.961 27.469 19.812 1 69.25 95 LYS A C 1
ATOM 742 O O . LYS A 1 95 ? -5.504 26.469 19.344 1 69.25 95 LYS A O 1
ATOM 747 N N . GLU A 1 96 ? -5.004 28.625 19.281 1 69.5 96 GLU A N 1
ATOM 748 C CA . GLU A 1 96 ? -5.605 28.797 17.969 1 69.5 96 GLU A CA 1
ATOM 749 C C . GLU A 1 96 ? -4.859 27.984 16.906 1 69.5 96 GLU A C 1
ATOM 751 O O . GLU A 1 96 ? -5.477 27.422 16 1 69.5 96 GLU A O 1
ATOM 756 N N . PHE A 1 97 ? -3.691 27.859 17.188 1 68.25 97 PHE A N 1
ATOM 757 C CA . PHE A 1 97 ? -2.791 27.141 16.297 1 68.25 97 PHE A CA 1
ATOM 758 C C . PHE A 1 97 ? -3.109 25.656 16.281 1 68.25 97 PHE A C 1
ATOM 760 O O . PHE A 1 97 ? -3.277 25.062 15.211 1 68.25 97 PHE A O 1
ATOM 767 N N . GLU A 1 98 ? -3.199 25.219 17.453 1 68.44 98 GLU A N 1
ATOM 768 C CA . GLU A 1 98 ? -3.434 23.781 17.562 1 68.44 98 GLU A CA 1
ATOM 769 C C . GLU A 1 98 ? -4.77 23.391 16.938 1 68.44 98 GLU A C 1
ATOM 771 O O . GLU A 1 98 ? -4.852 22.406 16.219 1 68.44 98 GLU A O 1
ATOM 776 N N . ASN A 1 99 ? -5.723 24.297 17.266 1 70.5 99 ASN A N 1
ATOM 777 C CA . ASN A 1 99 ? -7.051 23.953 16.766 1 70.5 99 ASN A CA 1
ATOM 778 C C . ASN A 1 99 ? -7.137 24.109 15.258 1 70.5 99 ASN A C 1
ATOM 780 O O . ASN A 1 99 ? -7.68 23.234 14.57 1 70.5 99 ASN A O 1
ATOM 784 N N . ASN A 1 100 ? -6.645 25.203 14.797 1 71.88 100 ASN A N 1
ATOM 785 C CA . ASN A 1 100 ? -6.688 25.469 13.359 1 71.88 100 ASN A CA 1
ATOM 786 C C . ASN A 1 100 ? -5.859 24.453 12.578 1 71.88 100 ASN A C 1
ATOM 788 O O . ASN A 1 100 ? -6.312 23.922 11.562 1 71.88 100 ASN A O 1
ATOM 792 N N . LEU A 1 101 ? -4.699 24.203 13.148 1 72.25 101 LEU A N 1
ATOM 793 C CA . LEU A 1 101 ? -3.797 23.281 12.477 1 72.25 101 LEU A CA 1
ATOM 794 C C . LEU A 1 101 ? -4.422 21.891 12.383 1 72.25 101 LEU A C 1
ATOM 796 O O . LEU A 1 101 ? -4.414 21.266 11.312 1 72.25 101 LEU A O 1
ATOM 800 N N . ASN A 1 102 ? -4.996 21.562 13.492 1 79.5 102 ASN A N 1
ATOM 801 C CA . ASN A 1 102 ? -5.512 20.203 13.539 1 79.5 102 ASN A CA 1
ATOM 802 C C . ASN A 1 102 ? -6.676 20 12.57 1 79.5 102 ASN A C 1
ATOM 804 O O . ASN A 1 102 ? -6.648 19.094 11.742 1 79.5 102 ASN A O 1
ATOM 808 N N . ILE A 1 103 ? -7.594 20.922 12.633 1 85.88 103 ILE A N 1
ATOM 809 C CA . ILE A 1 103 ? -8.812 20.734 11.859 1 85.88 103 ILE A CA 1
ATOM 810 C C . ILE A 1 103 ? -8.516 20.906 10.375 1 85.88 103 ILE A C 1
ATOM 812 O O . ILE A 1 103 ? -8.914 20.078 9.555 1 85.88 103 ILE A O 1
ATOM 816 N N . ASN A 1 104 ? -7.789 21.891 10 1 90.06 104 ASN A N 1
ATOM 817 C CA . ASN A 1 104 ? -7.48 22.172 8.609 1 90.06 104 ASN A CA 1
ATOM 818 C C . ASN A 1 104 ? -6.598 21.094 7.992 1 90.06 104 ASN A C 1
ATOM 820 O O . ASN A 1 104 ? -6.863 20.625 6.883 1 90.06 104 ASN A O 1
ATOM 824 N N . ALA A 1 105 ? -5.523 20.781 8.742 1 93.38 105 ALA A N 1
ATOM 825 C CA . ALA A 1 105 ? -4.59 19.781 8.234 1 93.38 105 ALA A CA 1
ATOM 826 C C . ALA A 1 105 ? -5.293 18.453 7.977 1 93.38 105 ALA A C 1
ATOM 828 O O . ALA A 1 105 ? -5.109 17.828 6.926 1 93.38 105 ALA A O 1
ATOM 829 N N . VAL A 1 106 ? -6.125 18.047 8.906 1 94.56 106 VAL A N 1
ATOM 830 C CA . VAL A 1 106 ? -6.844 16.781 8.766 1 94.56 106 VAL A CA 1
ATOM 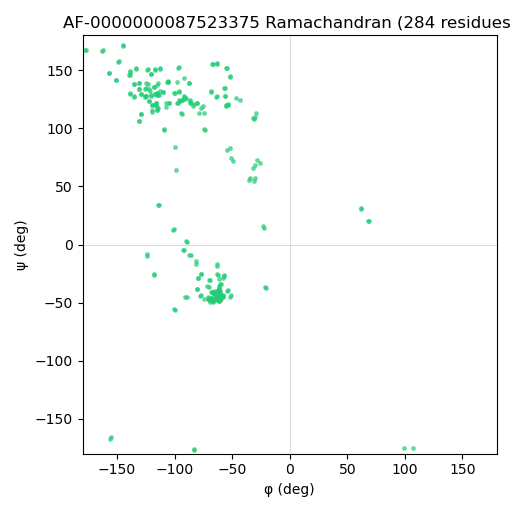831 C C . VAL A 1 106 ? -7.828 16.875 7.605 1 94.56 106 VAL A C 1
ATOM 833 O O . VAL A 1 106 ? -7.961 15.93 6.816 1 94.56 106 VAL A O 1
ATOM 836 N N . SER A 1 107 ? -8.477 18.047 7.539 1 94.56 107 SER A N 1
ATOM 837 C CA . SER A 1 107 ? -9.43 18.25 6.453 1 94.56 107 SER A CA 1
ATOM 838 C C . SER A 1 107 ? -8.75 18.125 5.094 1 94.56 107 SER A C 1
ATOM 840 O O . SER A 1 107 ? -9.352 17.641 4.133 1 94.56 107 SER A O 1
ATOM 842 N N . ILE A 1 108 ? -7.562 18.531 5.02 1 95.44 108 ILE A N 1
ATOM 843 C CA . ILE A 1 108 ? -6.805 18.484 3.775 1 95.44 108 ILE A CA 1
ATOM 844 C C . ILE A 1 108 ? -6.328 17.062 3.514 1 95.44 108 ILE A C 1
ATOM 846 O O . ILE A 1 108 ? -6.449 16.547 2.395 1 95.44 108 ILE A O 1
ATOM 850 N N . LEU A 1 109 ? -5.828 16.359 4.484 1 97.56 109 LEU A N 1
ATOM 851 C CA . LEU A 1 109 ? -5.199 15.055 4.324 1 97.56 109 LEU A CA 1
ATOM 852 C C . LEU A 1 109 ? -6.25 13.961 4.148 1 97.56 109 LEU A C 1
ATOM 854 O O . LEU A 1 109 ? -5.992 12.945 3.498 1 97.56 109 LEU A O 1
ATOM 858 N N . PHE A 1 110 ? -7.43 14.18 4.645 1 97.69 110 PHE A N 1
ATOM 859 C CA . PHE A 1 110 ? -8.43 13.125 4.742 1 97.69 110 PHE A CA 1
ATOM 860 C C . PHE A 1 110 ? -8.828 12.625 3.357 1 97.69 110 PHE A C 1
ATOM 862 O O . PHE A 1 110 ? -8.867 11.422 3.109 1 97.69 110 PHE A O 1
ATOM 869 N N . PRO A 1 111 ? -9.062 13.438 2.42 1 97.88 111 PRO A N 1
ATOM 870 C CA . PRO A 1 111 ? -9.398 12.953 1.078 1 97.88 111 PRO A CA 1
ATOM 871 C C . PRO A 1 111 ? -8.281 12.125 0.454 1 97.88 111 PRO A C 1
ATOM 873 O O . PRO A 1 111 ? -8.555 11.141 -0.242 1 97.88 111 PRO A O 1
ATOM 876 N N . TYR A 1 112 ? -7.086 12.547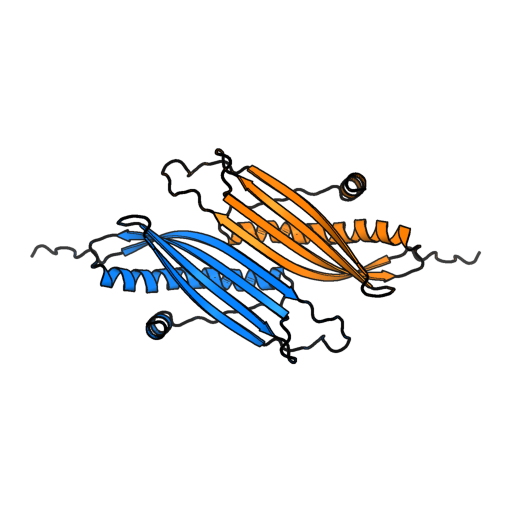 0.686 1 98 112 TYR A N 1
ATOM 877 C CA . TYR A 1 112 ? -5.953 11.805 0.144 1 98 112 TYR A CA 1
ATOM 878 C C . TYR A 1 112 ? -5.828 10.438 0.809 1 98 112 TYR A C 1
ATOM 880 O O . TYR A 1 112 ? -5.547 9.445 0.141 1 98 112 TYR A O 1
ATOM 888 N N . LEU A 1 113 ? -6.039 10.422 2.07 1 98.5 113 LEU A N 1
ATOM 889 C CA . LEU A 1 113 ? -6.027 9.164 2.805 1 98.5 113 LEU A CA 1
ATOM 890 C C . LEU A 1 113 ? -7.145 8.242 2.326 1 98.5 113 LEU A C 1
ATOM 892 O O . LEU A 1 113 ? -6.93 7.043 2.139 1 98.5 113 LEU A O 1
ATOM 896 N N . ARG A 1 114 ? -8.297 8.828 2.135 1 98.19 114 ARG A N 1
ATOM 897 C CA . ARG A 1 114 ? -9.43 8.062 1.626 1 98.19 114 ARG A CA 1
ATOM 898 C C . ARG A 1 114 ? -9.117 7.461 0.262 1 98.19 114 ARG A C 1
ATOM 900 O O . ARG A 1 114 ? -9.406 6.289 0.016 1 98.19 114 ARG A O 1
ATOM 907 N N . THR A 1 115 ? -8.547 8.242 -0.579 1 98.19 115 THR A N 1
ATOM 908 C CA . THR A 1 115 ? -8.164 7.773 -1.905 1 98.19 115 THR A CA 1
ATOM 909 C C . THR A 1 115 ? -7.148 6.637 -1.805 1 98.19 115 THR A C 1
ATOM 911 O O . THR A 1 115 ? -7.262 5.633 -2.514 1 98.19 115 THR A O 1
ATOM 914 N N . ALA A 1 116 ? -6.164 6.836 -0.919 1 98.69 116 ALA A N 1
ATOM 915 C CA . ALA A 1 116 ? -5.152 5.801 -0.729 1 98.69 116 ALA A CA 1
ATOM 916 C C . ALA A 1 116 ? -5.785 4.48 -0.301 1 98.69 116 ALA A C 1
ATOM 918 O O . ALA A 1 116 ? -5.477 3.428 -0.861 1 98.69 116 ALA A O 1
ATOM 919 N N . VAL A 1 117 ? -6.695 4.555 0.621 1 98.75 117 VAL A N 1
ATOM 920 C CA . VAL A 1 117 ? -7.363 3.365 1.133 1 98.75 117 VAL A CA 1
ATOM 921 C C . VAL A 1 117 ? -8.125 2.678 0.004 1 98.75 117 VAL A C 1
ATOM 923 O O . VAL A 1 117 ? -8 1.466 -0.192 1 98.75 117 VAL A O 1
ATOM 926 N N . SER A 1 118 ? -8.875 3.416 -0.717 1 98.44 118 SER A N 1
ATOM 927 C CA . SER A 1 118 ? -9.68 2.863 -1.805 1 98.44 118 SER A CA 1
ATOM 928 C C . SER A 1 118 ? -8.797 2.244 -2.883 1 98.44 118 SER A C 1
ATOM 930 O O . SER A 1 118 ? -9.047 1.126 -3.334 1 98.44 118 SER A O 1
ATOM 932 N N . THR A 1 119 ? -7.785 2.973 -3.293 1 98.56 119 THR A N 1
ATOM 933 C CA . THR A 1 119 ? -6.906 2.516 -4.363 1 98.56 119 THR A CA 1
ATOM 934 C C . THR A 1 119 ? -6.16 1.25 -3.951 1 98.56 119 THR A C 1
ATOM 936 O O . THR A 1 119 ? -6.09 0.287 -4.719 1 98.56 119 THR A O 1
ATOM 939 N N . ILE A 1 120 ? -5.625 1.212 -2.752 1 98.69 120 ILE A N 1
ATOM 940 C CA . ILE A 1 120 ? -4.832 0.086 -2.271 1 98.69 120 ILE A CA 1
ATOM 941 C C . ILE A 1 120 ? -5.719 -1.153 -2.148 1 98.69 120 ILE A C 1
ATOM 943 O O . ILE A 1 120 ? -5.301 -2.258 -2.5 1 98.69 120 ILE A O 1
ATOM 947 N N . SER A 1 121 ? -6.93 -0.941 -1.613 1 98 121 SER A N 1
ATOM 948 C CA . SER A 1 121 ? -7.832 -2.086 -1.521 1 98 121 SER A CA 1
ATOM 949 C C . SER A 1 121 ? -8.133 -2.664 -2.898 1 98 121 SER A C 1
ATOM 951 O O . SER A 1 121 ? -8.102 -3.883 -3.086 1 98 121 SER A O 1
ATOM 953 N N . ILE A 1 122 ? -8.32 -1.822 -3.881 1 96.88 122 ILE A N 1
ATOM 954 C CA . ILE A 1 122 ? -8.609 -2.27 -5.238 1 96.88 122 ILE A CA 1
ATOM 955 C C . ILE A 1 122 ? -7.383 -2.969 -5.82 1 96.88 122 ILE A C 1
ATOM 957 O O . ILE A 1 122 ? -7.496 -4.055 -6.395 1 96.88 122 ILE A O 1
ATOM 961 N N . LEU A 1 123 ? -6.215 -2.383 -5.664 1 96.75 123 LEU A N 1
ATOM 962 C CA . LEU A 1 123 ? -4.973 -2.965 -6.156 1 96.75 123 LEU A CA 1
ATOM 963 C C . LEU A 1 123 ? -4.754 -4.355 -5.574 1 96.75 123 LEU A C 1
ATOM 965 O O . LEU A 1 123 ? -4.113 -5.203 -6.199 1 96.75 123 LEU A O 1
ATOM 969 N N . SER A 1 124 ? -5.293 -4.609 -4.41 1 97.19 124 SER A N 1
ATOM 970 C CA . SER A 1 124 ? -5.09 -5.867 -3.701 1 97.19 124 SER A CA 1
ATOM 971 C C . SER A 1 124 ? -6.141 -6.902 -4.098 1 97.19 124 SER A C 1
ATOM 973 O O . SER A 1 124 ? -6.199 -7.988 -3.52 1 97.19 124 SER A O 1
ATOM 975 N N . ASN A 1 125 ? -7.023 -6.52 -5.039 1 94.88 125 ASN A N 1
ATOM 976 C CA . ASN A 1 125 ? -8.148 -7.34 -5.484 1 94.88 125 ASN A CA 1
ATOM 977 C C . ASN A 1 125 ? -9.117 -7.617 -4.344 1 94.88 125 ASN A C 1
ATOM 979 O O . ASN A 1 125 ? -9.648 -8.727 -4.23 1 94.88 125 ASN A O 1
ATOM 983 N N . PHE A 1 126 ? -9.164 -6.652 -3.475 1 93.44 126 PHE A N 1
ATOM 984 C CA . PHE A 1 126 ? -10.195 -6.562 -2.447 1 93.44 126 PHE A CA 1
ATOM 985 C C . PHE A 1 126 ? -11.328 -5.641 -2.895 1 93.44 126 PHE A C 1
ATOM 987 O O . PHE A 1 126 ? -11.156 -4.848 -3.822 1 93.44 126 PHE A O 1
ATOM 994 N N . SER A 1 127 ? -12.477 -5.98 -2.32 1 93.94 127 SER A N 1
ATOM 995 C CA . SER A 1 127 ? -13.531 -5.004 -2.568 1 93.94 127 SER A CA 1
ATOM 996 C C . SER A 1 127 ? -13.07 -3.596 -2.201 1 93.94 127 SER A C 1
ATOM 998 O O . SER A 1 127 ? -12.281 -3.416 -1.277 1 93.94 127 SER A O 1
ATOM 1000 N N . ARG A 1 128 ? -13.547 -2.748 -2.98 1 96.5 128 ARG A N 1
ATOM 1001 C CA . ARG A 1 128 ? -13.203 -1.358 -2.697 1 96.5 128 ARG A CA 1
ATOM 1002 C C . ARG A 1 128 ? -13.594 -0.976 -1.274 1 96.5 128 ARG A C 1
ATOM 1004 O O . ARG A 1 128 ? -14.727 -1.21 -0.853 1 96.5 128 ARG A O 1
ATOM 1011 N N . ILE A 1 129 ? -12.68 -0.443 -0.57 1 97.56 129 ILE A N 1
ATOM 1012 C CA . ILE A 1 129 ? -12.977 0.1 0.752 1 97.56 129 ILE A CA 1
ATOM 1013 C C . ILE A 1 129 ? -13.188 1.608 0.655 1 97.56 129 ILE A C 1
ATOM 1015 O O . ILE A 1 129 ? -12.273 2.348 0.281 1 97.56 129 ILE A O 1
ATOM 1019 N N . ASP A 1 130 ? -14.344 2.01 1.076 1 97.06 130 ASP A N 1
ATOM 1020 C CA . ASP A 1 130 ? -14.688 3.428 1.038 1 97.06 130 ASP A CA 1
ATOM 1021 C C . ASP A 1 130 ? -14.859 3.988 2.447 1 97.06 130 ASP A C 1
ATOM 1023 O O . ASP A 1 130 ? -15.727 3.537 3.199 1 97.06 130 ASP A O 1
ATOM 1027 N N . ILE A 1 131 ? -14.047 4.871 2.729 1 96.62 131 ILE A N 1
ATOM 1028 C CA . ILE A 1 131 ? -14.203 5.602 3.982 1 96.62 131 ILE A CA 1
ATOM 1029 C C . ILE A 1 131 ? -15.156 6.773 3.781 1 96.62 131 ILE A C 1
ATOM 1031 O O . ILE A 1 131 ? -14.922 7.641 2.939 1 96.62 131 ILE A O 1
ATOM 1035 N N . PRO A 1 132 ? -16.172 6.82 4.484 1 94.56 132 PRO A N 1
ATOM 1036 C CA . PRO A 1 132 ? -17.094 7.945 4.332 1 94.56 132 PRO A CA 1
ATOM 1037 C C . PRO A 1 132 ? -16.484 9.273 4.789 1 94.56 132 PRO A C 1
ATOM 1039 O O . PRO A 1 132 ? -15.508 9.281 5.535 1 94.56 132 PRO A O 1
ATOM 1042 N N . PRO A 1 133 ? -17.047 10.312 4.215 1 94.19 133 PRO A N 1
ATOM 1043 C CA . PRO A 1 133 ? -16.609 11.594 4.758 1 94.19 133 PRO A CA 1
ATOM 1044 C C . PRO A 1 133 ? -16.797 11.695 6.27 1 94.19 133 PRO A C 1
ATOM 1046 O O . PRO A 1 133 ? -17.625 10.977 6.84 1 94.19 133 PRO A O 1
ATOM 1049 N N . MET A 1 134 ? -15.977 12.477 6.844 1 90.38 134 MET A N 1
ATOM 1050 C CA . MET A 1 134 ? -16.016 12.641 8.297 1 90.38 134 MET A CA 1
ATOM 1051 C C . MET A 1 134 ? -16.172 14.109 8.672 1 90.38 134 MET A C 1
ATOM 1053 O O . MET A 1 134 ? -15.578 14.984 8.055 1 90.38 134 MET A O 1
ATOM 1057 N N . ASN A 1 135 ? -17.031 14.32 9.695 1 89.75 135 ASN A N 1
ATOM 1058 C CA . ASN A 1 135 ? -17.031 15.625 10.344 1 89.75 135 ASN A CA 1
ATOM 1059 C C . ASN A 1 135 ? -15.812 15.805 11.25 1 89.75 135 ASN A C 1
ATOM 1061 O O . ASN A 1 135 ? -15.805 15.344 12.391 1 89.75 135 ASN A O 1
ATOM 1065 N N . ILE A 1 136 ? -14.914 16.453 10.75 1 90.44 136 ILE A N 1
ATOM 1066 C CA . ILE A 1 136 ? -13.602 16.562 11.375 1 90.44 136 ILE A CA 1
ATOM 1067 C C . ILE A 1 136 ? -13.727 17.297 12.711 1 90.44 136 ILE A C 1
ATOM 1069 O O . ILE A 1 136 ? -13.086 16.922 13.695 1 90.44 136 ILE A O 1
ATOM 1073 N N . ILE A 1 137 ? -14.508 18.328 12.758 1 87.12 137 ILE A N 1
ATOM 1074 C CA . ILE A 1 137 ? -14.688 19.094 13.977 1 87.12 137 ILE A CA 1
ATOM 1075 C C . ILE A 1 137 ? -15.25 18.203 15.078 1 87.12 137 ILE A C 1
ATOM 1077 O O . ILE A 1 137 ? -14.742 18.188 16.203 1 87.12 137 ILE A O 1
ATOM 1081 N N . GLN A 1 138 ? -16.234 17.469 14.719 1 87.38 138 GLN A N 1
ATOM 1082 C CA . GLN A 1 138 ? -16.844 16.547 15.68 1 87.38 138 GLN A CA 1
ATOM 1083 C C . GLN A 1 138 ? -15.836 15.492 16.125 1 87.38 138 GLN A C 1
ATOM 1085 O O . GLN A 1 138 ? -15.797 15.133 17.312 1 87.38 138 GLN A O 1
ATOM 1090 N N . TRP A 1 139 ? -15.047 15.008 15.211 1 88.94 139 TRP A N 1
ATOM 1091 C CA . TRP A 1 139 ? -14.039 14 15.531 1 88.94 139 TRP A CA 1
ATOM 1092 C C . TRP A 1 139 ? -13.023 14.539 16.531 1 88.94 139 TRP A C 1
ATOM 1094 O O . TRP A 1 139 ? -12.641 13.844 17.469 1 88.94 139 TRP A O 1
ATOM 1104 N N . PHE A 1 140 ? -12.719 15.797 16.391 1 84.44 140 PHE A N 1
ATOM 1105 C CA . PHE A 1 140 ? -11.758 16.422 17.297 1 84.44 140 PHE A CA 1
ATOM 1106 C C . PHE A 1 140 ? -12.352 16.609 18.688 1 84.44 140 PHE A C 1
ATOM 1108 O O . PHE A 1 140 ? -11.656 16.469 19.688 1 84.44 140 PHE A O 1
ATOM 1115 N N . GLU A 1 141 ? -13.602 16.891 18.688 1 82.5 141 GLU A N 1
ATOM 1116 C CA . GLU A 1 141 ? -14.281 17.109 19.953 1 82.5 141 GLU A CA 1
ATOM 1117 C C . GLU A 1 141 ? -14.414 15.805 20.734 1 82.5 141 GLU A C 1
ATOM 1119 O O . GLU A 1 141 ? -14.328 15.797 21.969 1 82.5 141 GLU A O 1
ATOM 1124 N N . LEU A 1 142 ? -14.508 14.734 20 1 81.81 142 LEU A N 1
ATOM 1125 C CA . LEU A 1 142 ? -14.672 13.422 20.641 1 81.81 142 LEU A CA 1
ATOM 1126 C C . LEU A 1 142 ? -13.336 12.898 21.156 1 81.81 142 LEU A C 1
ATOM 1128 O O . LEU A 1 142 ? -13.297 12.133 22.125 1 81.81 142 LEU A O 1
ATOM 1132 N N . GLU A 1 143 ? -12.312 13.25 20.562 1 76.38 143 GLU A N 1
ATOM 1133 C CA . GLU A 1 143 ? -10.984 12.766 20.922 1 76.38 143 GLU A CA 1
ATOM 1134 C C . GLU A 1 143 ? -10.422 13.539 22.109 1 76.38 143 GLU A C 1
ATOM 1136 O O . GLU A 1 143 ? -9.461 13.094 22.734 1 76.38 143 GLU A O 1
ATOM 1141 N N . LYS A 1 144 ? -10.938 14.695 22.562 1 67.31 144 LYS A N 1
ATOM 1142 C CA . LYS A 1 144 ? -10.562 15.43 23.766 1 67.31 144 LYS A CA 1
ATOM 1143 C C . LYS A 1 144 ? -11.133 14.766 25.016 1 67.31 144 LYS A C 1
ATOM 1145 O O . LYS A 1 144 ? -12.211 14.164 24.969 1 67.31 144 LYS A O 1
ATOM 1150 N N . MET B 1 1 ? -4.637 -43.875 -36.656 1 35.03 1 MET B N 1
ATOM 1151 C CA . MET B 1 1 ? -3.619 -43.062 -35.969 1 35.03 1 MET B CA 1
ATOM 1152 C C . MET B 1 1 ? -4.25 -42.188 -34.906 1 35.03 1 MET B C 1
ATOM 1154 O O . MET B 1 1 ? -5.047 -41.312 -35.219 1 35.03 1 MET B O 1
ATOM 1158 N N . ASN B 1 2 ? -4.691 -42.688 -33.781 1 38 2 ASN B N 1
ATOM 1159 C CA . ASN B 1 2 ? -5.359 -42.125 -32.625 1 38 2 ASN B CA 1
ATOM 1160 C C . ASN B 1 2 ? -4.625 -40.906 -32.094 1 38 2 ASN B C 1
ATOM 1162 O O . ASN B 1 2 ? -3.473 -41 -31.656 1 38 2 ASN B O 1
ATOM 1166 N N . MET B 1 3 ? -4.723 -39.75 -32.781 1 37.19 3 MET B N 1
ATOM 1167 C CA . MET B 1 3 ? -4.223 -38.469 -32.25 1 37.19 3 MET B CA 1
ATOM 1168 C C . MET B 1 3 ? -4.434 -38.406 -30.734 1 37.19 3 MET B C 1
ATOM 1170 O O . MET B 1 3 ? -5.566 -38.25 -30.266 1 37.19 3 MET B O 1
ATOM 1174 N N . GLU B 1 4 ? -3.949 -39.344 -29.938 1 41.12 4 GLU B N 1
ATOM 1175 C CA . GLU B 1 4 ? -3.822 -39 -28.516 1 41.12 4 GLU B CA 1
ATOM 1176 C C . GLU B 1 4 ? -3.523 -37.531 -28.328 1 41.12 4 GLU B C 1
ATOM 1178 O O . GLU B 1 4 ? -2.479 -37.031 -28.75 1 41.12 4 GLU B O 1
ATOM 1183 N N . GLU B 1 5 ? -4.344 -36.656 -28.641 1 44 5 GLU B N 1
ATOM 1184 C CA . GLU B 1 5 ? -4.285 -35.219 -28.406 1 44 5 GLU B CA 1
ATOM 1185 C C . GLU B 1 5 ? -3.518 -34.906 -27.125 1 44 5 GLU B C 1
ATOM 1187 O O . GLU B 1 5 ? -3.973 -35.219 -26.016 1 44 5 GLU B O 1
ATOM 1192 N N . ILE B 1 6 ? -2.314 -35.281 -26.922 1 47.81 6 ILE B N 1
ATOM 1193 C CA . ILE B 1 6 ? -1.419 -34.844 -25.859 1 47.81 6 ILE B CA 1
ATOM 1194 C C . ILE B 1 6 ? -1.825 -33.438 -25.391 1 47.81 6 ILE B C 1
ATOM 1196 O O . ILE B 1 6 ? -1.694 -32.469 -26.141 1 47.81 6 ILE B O 1
ATOM 1200 N N . LYS B 1 7 ? -2.924 -33.25 -24.734 1 52.94 7 LYS B N 1
ATOM 1201 C CA . LYS B 1 7 ? -3.434 -31.984 -24.203 1 52.94 7 LYS B CA 1
ATOM 1202 C C . LYS B 1 7 ? -2.379 -31.281 -23.359 1 52.94 7 LYS B C 1
ATOM 1204 O O . LYS B 1 7 ? -1.914 -31.828 -22.344 1 52.94 7 LYS B O 1
ATOM 1209 N N . SER B 1 8 ? -1.42 -30.516 -23.906 1 57.09 8 SER B N 1
ATOM 1210 C CA . SER B 1 8 ? -0.425 -29.672 -23.266 1 57.09 8 SER B CA 1
ATOM 1211 C C . SER B 1 8 ? -0.941 -29.109 -21.938 1 57.09 8 SER B C 1
ATOM 1213 O O . SER B 1 8 ? -2.078 -28.641 -21.859 1 57.09 8 SER B O 1
ATOM 1215 N N . PRO B 1 9 ? -0.35 -29.609 -20.828 1 61.31 9 PRO B N 1
ATOM 1216 C CA . PRO B 1 9 ? -0.807 -29.078 -19.531 1 61.31 9 PRO B CA 1
ATOM 1217 C C . PRO B 1 9 ? -0.971 -27.562 -19.547 1 61.31 9 PRO B C 1
ATOM 1219 O O . PRO B 1 9 ? -0.187 -26.859 -20.188 1 61.31 9 PRO B O 1
ATOM 1222 N N . ILE B 1 10 ? -2.133 -27.234 -19.203 1 75.25 10 ILE B N 1
ATOM 1223 C CA . ILE B 1 10 ? -2.475 -25.828 -19.172 1 75.25 10 ILE B CA 1
ATOM 1224 C C . ILE B 1 10 ? -2.602 -25.344 -17.734 1 75.25 10 ILE B C 1
ATOM 1226 O O . ILE B 1 10 ? -3.107 -26.062 -16.875 1 75.25 10 ILE B O 1
ATOM 1230 N N . LEU B 1 11 ? -1.774 -24.375 -17.281 1 80.25 11 LEU B N 1
ATOM 1231 C CA . LEU B 1 11 ? -1.959 -23.641 -16.031 1 80.25 11 LEU B CA 1
ATOM 1232 C C . LEU B 1 11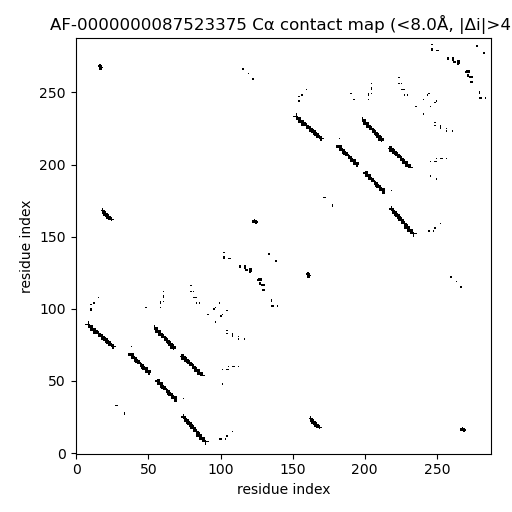 ? -3.076 -22.625 -16.156 1 80.25 11 LEU B C 1
ATOM 1234 O O . LEU B 1 11 ? -3.01 -21.719 -17 1 80.25 11 LEU B O 1
ATOM 1238 N N . LEU B 1 12 ? -4.145 -22.906 -15.398 1 88.38 12 LEU B N 1
ATOM 1239 C CA . LEU B 1 12 ? -5.254 -21.969 -15.375 1 88.38 12 LEU B CA 1
ATOM 1240 C C . LEU B 1 12 ? -5.07 -20.938 -14.258 1 88.38 12 LEU B C 1
ATOM 1242 O O . LEU B 1 12 ? -4.754 -21.297 -13.125 1 88.38 12 LEU B O 1
ATOM 1246 N N . PHE B 1 13 ? -5.133 -19.781 -14.641 1 92.5 13 PHE B N 1
ATOM 1247 C CA . PHE B 1 13 ? -5.07 -18.656 -13.695 1 92.5 13 PHE B CA 1
ATOM 1248 C C . PHE B 1 13 ? -6.453 -18.328 -13.156 1 92.5 13 PHE B C 1
ATOM 1250 O O . PHE B 1 13 ? -7.371 -18.031 -13.922 1 92.5 13 PHE B O 1
ATOM 1257 N N . ASN B 1 14 ? -6.625 -18.344 -11.828 1 94 14 ASN B N 1
ATOM 1258 C CA . ASN B 1 14 ? -7.934 -18.125 -11.219 1 94 14 ASN B CA 1
ATOM 1259 C C . ASN B 1 14 ? -8.078 -16.688 -10.711 1 94 14 ASN B C 1
ATOM 1261 O O . ASN B 1 14 ? -9.047 -16 -11.047 1 94 14 ASN B O 1
ATOM 1265 N N . SER B 1 15 ? -7.16 -16.297 -9.852 1 95.12 15 SER B N 1
ATOM 1266 C CA . SER B 1 15 ? -7.215 -14.961 -9.266 1 95.12 15 SER B CA 1
ATOM 1267 C C . SER B 1 15 ? -5.871 -14.562 -8.656 1 95.12 15 SER B C 1
ATOM 1269 O O . SER B 1 15 ? -4.949 -15.383 -8.594 1 95.12 15 SER B O 1
ATOM 1271 N N . TYR B 1 16 ? -5.801 -13.367 -8.383 1 96.38 16 TYR B N 1
ATOM 1272 C CA . TYR B 1 16 ? -4.633 -12.852 -7.676 1 96.38 16 TYR B CA 1
ATOM 1273 C C . TYR B 1 16 ? -5.023 -11.727 -6.723 1 96.38 16 TYR B C 1
ATOM 1275 O O . TYR B 1 16 ? -6.16 -11.25 -6.742 1 96.38 16 TYR B O 1
ATOM 1283 N N . GLY B 1 17 ? -4.082 -11.312 -5.91 1 97.38 17 GLY B N 1
ATOM 1284 C CA . GLY B 1 17 ? -4.176 -10.141 -5.059 1 97.38 17 GLY B CA 1
ATOM 1285 C C . GLY B 1 17 ? -2.91 -9.867 -4.27 1 97.38 17 GLY B C 1
ATOM 1286 O O . GLY B 1 17 ? -2.016 -10.719 -4.207 1 97.38 17 GLY B O 1
ATOM 1287 N N . ILE B 1 18 ? -2.938 -8.672 -3.732 1 98.62 18 ILE B N 1
ATOM 1288 C CA . ILE B 1 18 ? -1.827 -8.391 -2.828 1 98.62 18 ILE B CA 1
ATOM 1289 C C . ILE B 1 18 ? -2.1 -9.016 -1.464 1 98.62 18 ILE B C 1
ATOM 1291 O O . ILE B 1 18 ? -3.135 -8.75 -0.847 1 98.62 18 ILE B O 1
ATOM 1295 N N . LYS B 1 19 ? -1.222 -9.836 -1.087 1 97.94 19 LYS B N 1
ATOM 1296 C CA . LYS B 1 19 ? -1.301 -10.516 0.202 1 97.94 19 LYS B CA 1
ATOM 1297 C C . LYS B 1 19 ? -0.814 -9.617 1.332 1 97.94 19 LYS B C 1
ATOM 1299 O O . LYS B 1 19 ? -1.386 -9.617 2.424 1 97.94 19 LYS B O 1
ATOM 1304 N N . SER B 1 20 ? 0.242 -8.844 1.031 1 98.81 20 SER B N 1
ATOM 1305 C CA . SER B 1 20 ? 0.769 -7.961 2.07 1 98.81 20 SER B CA 1
ATOM 1306 C C . SER B 1 20 ? 1.544 -6.797 1.467 1 98.81 20 SER B C 1
ATOM 1308 O O . SER B 1 20 ? 2.121 -6.922 0.385 1 98.81 20 SER B O 1
ATOM 1310 N N . ILE B 1 21 ? 1.481 -5.688 2.123 1 98.94 21 ILE B N 1
ATOM 1311 C CA . ILE B 1 21 ? 2.291 -4.5 1.864 1 98.94 21 ILE B CA 1
ATOM 1312 C C . ILE B 1 21 ? 2.943 -4.027 3.162 1 98.94 21 ILE B C 1
ATOM 1314 O O . ILE B 1 21 ? 2.283 -3.945 4.199 1 98.94 21 ILE B O 1
ATOM 1318 N N . ASP B 1 22 ? 4.18 -3.809 3.156 1 98.88 22 ASP B N 1
ATOM 1319 C CA . ASP B 1 22 ? 4.934 -3.148 4.215 1 98.88 22 ASP B CA 1
ATOM 1320 C C . ASP B 1 22 ? 5.805 -2.027 3.654 1 98.88 22 ASP B C 1
ATOM 1322 O O . ASP B 1 22 ? 6.75 -2.283 2.908 1 98.88 22 ASP B O 1
ATOM 1326 N N . MET B 1 23 ? 5.457 -0.833 3.99 1 98.88 23 MET B N 1
ATOM 1327 C CA . MET B 1 23 ? 6.184 0.294 3.414 1 98.88 23 MET B CA 1
ATOM 1328 C C . MET B 1 23 ? 6.523 1.325 4.484 1 98.88 23 MET B C 1
ATOM 1330 O O . MET B 1 23 ? 5.695 1.628 5.348 1 98.88 23 MET B O 1
ATOM 1334 N N . ASP B 1 24 ? 7.672 1.827 4.434 1 98.5 24 ASP B N 1
ATOM 1335 C CA . ASP B 1 24 ? 8.102 2.98 5.219 1 98.5 24 ASP B CA 1
ATOM 1336 C C . ASP B 1 24 ? 8.883 3.969 4.355 1 98.5 24 ASP B C 1
ATOM 1338 O O . ASP B 1 24 ? 9.812 3.58 3.639 1 98.5 24 ASP B O 1
ATOM 1342 N N . ILE B 1 25 ? 8.445 5.168 4.422 1 96.94 25 ILE B N 1
ATOM 1343 C CA . ILE B 1 25 ? 9.195 6.25 3.793 1 96.94 25 ILE B CA 1
ATOM 1344 C C . ILE B 1 25 ? 9.727 7.203 4.863 1 96.94 25 ILE B C 1
ATOM 1346 O O . ILE B 1 25 ? 8.977 7.637 5.742 1 96.94 25 ILE B O 1
ATOM 1350 N N . ILE B 1 26 ? 10.969 7.469 4.793 1 90.5 26 ILE B N 1
ATOM 1351 C CA . ILE B 1 26 ? 11.625 8.383 5.723 1 90.5 26 ILE B CA 1
ATOM 1352 C C . ILE B 1 26 ? 12.008 9.672 4.992 1 90.5 26 ILE B C 1
ATOM 1354 O O . ILE B 1 26 ? 12.945 9.68 4.188 1 90.5 26 ILE B O 1
ATOM 1358 N N . PRO B 1 27 ? 11.141 10.656 5.188 1 76.81 27 PRO B N 1
ATOM 1359 C CA . PRO B 1 27 ? 11.516 11.898 4.496 1 76.81 27 PRO B CA 1
ATOM 1360 C C . PRO B 1 27 ? 12.906 12.398 4.883 1 76.81 27 PRO B C 1
ATOM 1362 O O . PRO B 1 27 ? 13.328 12.219 6.027 1 76.81 27 PRO B O 1
ATOM 1365 N N . PRO B 1 28 ? 13.602 12.773 3.783 1 64.12 28 PRO B N 1
ATOM 1366 C CA . PRO B 1 28 ? 14.922 13.305 4.117 1 64.12 28 PRO B CA 1
ATOM 1367 C C . PRO B 1 28 ? 14.859 14.461 5.113 1 64.12 28 PRO B C 1
ATOM 1369 O O . PRO B 1 28 ? 13.867 15.195 5.148 1 64.12 28 PRO B O 1
ATOM 1372 N N . GLN B 1 29 ? 15.43 14.297 6.172 1 56.34 29 GLN B N 1
ATOM 1373 C CA . GLN B 1 29 ? 15.477 15.391 7.133 1 56.34 29 GLN B CA 1
ATOM 1374 C C . GLN B 1 29 ? 15.477 16.734 6.426 1 56.34 29 GLN B C 1
ATOM 1376 O O . GLN B 1 29 ? 16 16.875 5.32 1 56.34 29 GLN B O 1
ATOM 1381 N N . LEU B 1 30 ? 14.281 17.5 6.504 1 48.72 30 LEU B N 1
ATOM 1382 C CA . LEU B 1 30 ? 14.164 18.859 6.004 1 48.72 30 LEU B CA 1
ATOM 1383 C C . LEU B 1 30 ? 15.531 19.531 5.902 1 48.72 30 LEU B C 1
ATOM 1385 O O . LEU B 1 30 ? 15.938 20.25 6.812 1 48.72 30 LEU B O 1
ATOM 1389 N N . SER B 1 31 ? 16.531 18.875 5.973 1 45.5 31 SER B N 1
ATOM 1390 C CA . SER B 1 31 ? 17.656 19.797 5.781 1 45.5 31 SER B CA 1
ATOM 1391 C C . SER B 1 31 ? 17.625 20.422 4.395 1 45.5 31 SER B C 1
ATOM 1393 O O . SER B 1 31 ? 17.125 19.828 3.441 1 45.5 31 SER B O 1
ATOM 1395 N N . ALA B 1 32 ? 17.688 21.812 4.25 1 44.06 32 ALA B N 1
ATOM 1396 C CA . ALA B 1 32 ? 17.844 22.703 3.109 1 44.06 32 ALA B CA 1
ATOM 1397 C C . ALA B 1 32 ? 18.469 21.969 1.925 1 44.06 32 ALA B C 1
ATOM 1399 O O . ALA B 1 32 ? 18.172 22.281 0.769 1 44.06 32 ALA B O 1
ATOM 1400 N N . GLN B 1 33 ? 19.359 21.094 2.1 1 44.5 33 GLN B N 1
ATOM 1401 C CA . GLN B 1 33 ? 20.203 20.516 1.052 1 44.5 33 GLN B CA 1
ATOM 1402 C C . GLN B 1 33 ? 19.594 19.25 0.483 1 44.5 33 GLN B C 1
ATOM 1404 O O . GLN B 1 33 ? 20.109 18.672 -0.47 1 44.5 33 GLN B O 1
ATOM 1409 N N . ALA B 1 34 ? 18.516 18.781 1.006 1 49 34 ALA B N 1
ATOM 1410 C CA . ALA B 1 34 ? 18.062 17.422 0.676 1 49 34 ALA B CA 1
ATOM 1411 C C . ALA B 1 34 ? 17.234 17.422 -0.598 1 49 34 ALA B C 1
ATOM 1413 O O . ALA B 1 34 ? 16.672 16.391 -0.977 1 49 34 ALA B O 1
ATOM 1414 N N . GLN B 1 35 ? 16.828 18.469 -1.202 1 52.5 35 GLN B N 1
ATOM 1415 C CA . GLN B 1 35 ? 15.844 18.594 -2.275 1 52.5 35 GLN B CA 1
ATOM 1416 C C . GLN B 1 35 ? 16.188 17.672 -3.443 1 52.5 35 GLN B C 1
ATOM 1418 O O . GLN B 1 35 ? 15.297 17.266 -4.203 1 52.5 35 GLN B O 1
ATOM 1423 N N . ASN B 1 36 ? 17.453 17.609 -3.699 1 54.56 36 ASN B N 1
ATOM 1424 C CA . ASN B 1 36 ? 17.781 16.969 -4.969 1 54.56 36 ASN B CA 1
ATOM 1425 C C . ASN B 1 36 ? 18.547 15.664 -4.762 1 54.56 36 ASN B C 1
ATOM 1427 O O . ASN B 1 36 ? 19.5 15.375 -5.492 1 54.56 36 ASN B O 1
ATOM 1431 N N . THR B 1 37 ? 18.156 15.008 -3.625 1 63.97 37 THR B N 1
ATOM 1432 C CA . THR B 1 37 ? 19.094 13.898 -3.492 1 63.97 37 THR B CA 1
ATOM 1433 C C . THR B 1 37 ? 18.656 12.703 -4.332 1 63.97 37 THR B C 1
ATOM 1435 O O . THR B 1 37 ? 17.469 12.336 -4.316 1 63.97 37 THR B O 1
ATOM 1438 N N . GLU B 1 38 ? 19.438 12.352 -5.188 1 84.44 38 GLU B N 1
ATOM 1439 C CA . GLU B 1 38 ? 19.266 11.148 -5.996 1 84.44 38 GLU B CA 1
ATOM 1440 C C . GLU B 1 38 ? 19.062 9.914 -5.117 1 84.44 38 GLU B C 1
ATOM 1442 O O . GLU B 1 38 ? 19.734 9.758 -4.098 1 84.44 38 GLU B O 1
ATOM 1447 N N . VAL B 1 39 ? 17.984 9.195 -5.223 1 91.06 39 VAL B N 1
ATOM 1448 C CA . VAL B 1 39 ? 17.719 7.973 -4.477 1 91.06 39 VAL B CA 1
ATOM 1449 C C . VAL B 1 39 ? 18.109 6.762 -5.316 1 91.06 39 VAL B C 1
ATOM 1451 O O . VAL B 1 39 ? 17.703 6.641 -6.473 1 91.06 39 VAL B O 1
ATOM 1454 N N . GLU B 1 40 ? 18.953 5.953 -4.77 1 94.69 40 GLU B N 1
ATOM 1455 C CA . GLU B 1 40 ? 19.312 4.688 -5.395 1 94.69 40 GLU B CA 1
ATOM 1456 C C . GLU B 1 40 ? 18.422 3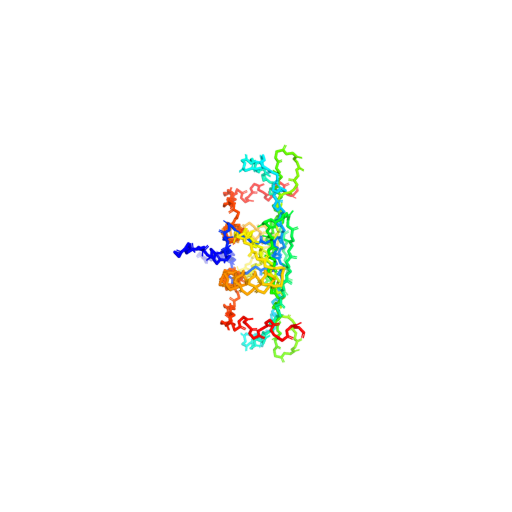.553 -4.902 1 94.69 40 GLU B C 1
ATOM 1458 O O . GLU B 1 40 ? 18.281 3.344 -3.695 1 94.69 40 GLU B O 1
ATOM 1463 N N . LEU B 1 41 ? 17.859 2.861 -5.871 1 96.75 41 LEU B N 1
ATOM 1464 C CA . LEU B 1 41 ? 16.922 1.801 -5.523 1 96.75 41 LEU B CA 1
ATOM 1465 C C . LEU B 1 41 ? 17.562 0.428 -5.73 1 96.75 41 LEU B C 1
ATOM 1467 O O . LEU B 1 41 ? 18.297 0.217 -6.699 1 96.75 41 LEU B O 1
ATOM 1471 N N . ASP B 1 42 ? 17.297 -0.491 -4.832 1 96.62 42 ASP B N 1
ATOM 1472 C CA . ASP B 1 42 ? 17.641 -1.905 -4.926 1 96.62 42 ASP B CA 1
ATOM 1473 C C . ASP B 1 42 ? 16.406 -2.787 -4.754 1 96.62 42 ASP B C 1
ATOM 1475 O O . ASP B 1 42 ? 15.656 -2.623 -3.795 1 96.62 42 ASP B O 1
ATOM 1479 N N . ALA B 1 43 ? 16.25 -3.65 -5.703 1 97.19 43 ALA B N 1
ATOM 1480 C CA . ALA B 1 43 ? 15.086 -4.531 -5.668 1 97.19 43 ALA B CA 1
ATOM 1481 C C . ALA B 1 43 ? 15.508 -5.992 -5.566 1 97.19 43 ALA B C 1
ATOM 1483 O O . ALA B 1 43 ? 16.453 -6.422 -6.238 1 97.19 43 ALA B O 1
ATOM 1484 N N . LYS B 1 44 ? 14.844 -6.727 -4.691 1 96.62 44 LYS B N 1
ATOM 1485 C CA . LYS B 1 44 ? 15.023 -8.172 -4.531 1 96.62 44 LYS B CA 1
ATOM 1486 C C . LYS B 1 44 ? 13.688 -8.906 -4.668 1 96.62 44 LYS B C 1
ATOM 1488 O O . LYS B 1 44 ? 12.695 -8.523 -4.051 1 96.62 44 LYS B O 1
ATOM 1493 N N . PHE B 1 45 ? 13.734 -9.945 -5.414 1 96.31 45 PHE B N 1
ATOM 1494 C CA . PHE B 1 45 ? 12.523 -10.719 -5.668 1 96.31 45 PHE B CA 1
ATOM 1495 C C . PHE B 1 45 ? 12.617 -12.102 -5.031 1 96.31 45 PHE B C 1
ATOM 1497 O O . PHE B 1 45 ? 13.711 -12.641 -4.863 1 96.31 45 PHE B O 1
ATOM 1504 N N . SER B 1 46 ? 11.461 -12.594 -4.699 1 95.56 46 SER B N 1
ATOM 1505 C CA . SER B 1 46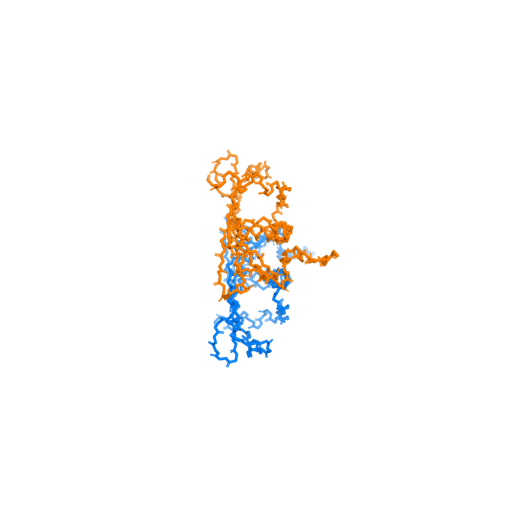 ? 11.359 -13.969 -4.211 1 95.56 46 SER B CA 1
ATOM 1506 C C . SER B 1 46 ? 10.023 -14.594 -4.598 1 95.56 46 SER B C 1
ATOM 1508 O O . SER B 1 46 ? 9.07 -13.883 -4.922 1 95.56 46 SER B O 1
ATOM 1510 N N . LYS B 1 47 ? 9.984 -15.867 -4.617 1 93.75 47 LYS B N 1
ATOM 1511 C CA . LYS B 1 47 ? 8.758 -16.609 -4.93 1 93.75 47 LYS B CA 1
ATOM 1512 C C . LYS B 1 47 ? 8.602 -17.812 -4.02 1 93.75 47 LYS B C 1
ATOM 1514 O O . LYS B 1 47 ? 9.586 -18.391 -3.551 1 93.75 47 LYS B O 1
ATOM 1519 N N . GLU B 1 48 ? 7.43 -18.125 -3.768 1 93.5 48 GLU B N 1
ATOM 1520 C CA . GLU B 1 48 ? 7.062 -19.328 -3.025 1 93.5 48 GLU B CA 1
ATOM 1521 C C . GLU B 1 48 ? 5.844 -20 -3.643 1 93.5 48 GLU B C 1
ATOM 1523 O O . GLU B 1 48 ? 4.855 -19.344 -3.965 1 93.5 48 GLU B O 1
ATOM 1528 N N . ILE B 1 49 ? 6.008 -21.25 -3.852 1 90.62 49 ILE B N 1
ATOM 1529 C CA . ILE B 1 49 ? 4.883 -22.047 -4.344 1 90.62 49 ILE B CA 1
ATOM 1530 C C . ILE B 1 49 ? 4.234 -22.797 -3.186 1 90.62 49 ILE B C 1
ATOM 1532 O O . ILE B 1 49 ? 4.926 -23.453 -2.4 1 90.62 49 ILE B O 1
ATOM 1536 N N . ILE B 1 50 ? 2.928 -22.672 -3.111 1 90.81 50 ILE B N 1
ATOM 1537 C CA . ILE B 1 50 ? 2.174 -23.344 -2.051 1 90.81 50 ILE B CA 1
ATOM 1538 C C . ILE B 1 50 ? 1.165 -24.312 -2.66 1 90.81 50 ILE B C 1
ATOM 1540 O O . ILE B 1 50 ? 0.257 -23.891 -3.385 1 90.81 50 ILE B O 1
ATOM 1544 N N . LYS B 1 51 ? 1.369 -25.531 -2.422 1 88.56 51 LYS B N 1
ATOM 1545 C CA . LYS B 1 51 ? 0.396 -26.516 -2.865 1 88.56 51 LYS B CA 1
ATOM 1546 C C . LYS B 1 51 ? -0.849 -26.5 -1.982 1 88.56 51 LYS B C 1
ATOM 1548 O O . LYS B 1 51 ? -0.754 -26.672 -0.765 1 88.56 51 LYS B O 1
ATOM 1553 N N . LEU B 1 52 ? -1.946 -26.219 -2.557 1 90.12 52 LEU B N 1
ATOM 1554 C CA . LEU B 1 52 ? -3.199 -26.188 -1.81 1 90.12 52 LEU B CA 1
ATOM 1555 C C . LEU B 1 52 ? -3.885 -27.547 -1.823 1 90.12 52 LEU B C 1
ATOM 1557 O O . LEU B 1 52 ? -4.418 -27.984 -0.802 1 90.12 52 LEU B O 1
ATOM 1561 N N . ASN B 1 53 ? -3.947 -28.172 -2.959 1 89.06 53 ASN B N 1
ATOM 1562 C CA . ASN B 1 53 ? -4.395 -29.547 -3.178 1 89.06 53 ASN B CA 1
ATOM 1563 C C . ASN B 1 53 ? -3.787 -30.141 -4.449 1 89.06 53 ASN B C 1
ATOM 1565 O O . ASN B 1 53 ? -2.768 -29.656 -4.938 1 89.06 53 ASN B O 1
ATOM 1569 N N . ASP B 1 54 ? -4.277 -31.234 -4.945 1 83.38 54 ASP B N 1
ATOM 1570 C CA . ASP B 1 54 ? -3.627 -31.984 -6.02 1 83.38 54 ASP B CA 1
ATOM 1571 C C . ASP B 1 54 ? -3.562 -31.156 -7.297 1 83.38 54 ASP B C 1
ATOM 1573 O O . ASP B 1 54 ? -2.643 -31.312 -8.102 1 83.38 54 ASP B O 1
ATOM 1577 N N . LYS B 1 55 ? -4.492 -30.188 -7.469 1 84.19 55 LYS B N 1
ATOM 1578 C CA . LYS B 1 55 ? -4.555 -29.484 -8.742 1 84.19 55 LYS B CA 1
ATOM 1579 C C . LYS B 1 55 ? -4.426 -27.969 -8.531 1 84.19 55 LYS B C 1
ATOM 1581 O O . LYS B 1 55 ? -4.285 -27.219 -9.5 1 84.19 55 LYS B O 1
ATOM 1586 N N . ASN B 1 56 ? -4.492 -27.547 -7.285 1 89.12 56 ASN B N 1
ATOM 1587 C CA . ASN B 1 56 ? -4.523 -26.109 -7.008 1 89.12 56 ASN B CA 1
ATOM 1588 C C . ASN B 1 56 ? -3.271 -25.656 -6.266 1 89.12 56 ASN B C 1
ATOM 1590 O O . ASN B 1 56 ? -2.797 -26.344 -5.359 1 89.12 56 ASN B O 1
ATOM 1594 N N . PHE B 1 57 ? -2.801 -24.5 -6.699 1 90.44 57 PHE B N 1
ATOM 1595 C CA . PHE B 1 57 ? -1.584 -23.938 -6.125 1 90.44 57 PHE B CA 1
ATOM 1596 C C . PHE B 1 57 ? -1.715 -22.422 -5.941 1 90.44 57 PHE B C 1
ATOM 1598 O O . PHE B 1 57 ? -2.383 -21.75 -6.73 1 90.44 57 PHE B O 1
ATOM 1605 N N . ALA B 1 58 ? -1.088 -22 -4.902 1 93.5 58 ALA B N 1
ATOM 1606 C CA . ALA B 1 58 ? -0.855 -20.562 -4.746 1 93.5 58 ALA B CA 1
ATOM 1607 C C . ALA B 1 58 ? 0.608 -20.219 -5 1 93.5 58 ALA B C 1
ATOM 1609 O O . ALA B 1 58 ? 1.506 -21 -4.668 1 93.5 58 ALA B O 1
ATOM 1610 N N . VAL B 1 59 ? 0.826 -19.141 -5.652 1 94.62 59 VAL B N 1
ATOM 1611 C CA . VAL B 1 59 ? 2.178 -18.641 -5.867 1 94.62 59 VAL B CA 1
ATOM 1612 C C . VAL B 1 59 ? 2.318 -17.25 -5.238 1 94.62 59 VAL B C 1
ATOM 1614 O O . VAL B 1 59 ? 1.547 -16.344 -5.551 1 94.62 59 VAL B O 1
ATOM 1617 N N . ASP B 1 60 ? 3.225 -17.125 -4.316 1 96.81 60 ASP B N 1
ATOM 1618 C CA . ASP B 1 60 ? 3.588 -15.836 -3.74 1 96.81 60 ASP B CA 1
ATOM 1619 C C . ASP B 1 60 ? 4.785 -15.227 -4.469 1 96.81 60 ASP B C 1
ATOM 1621 O O . ASP B 1 60 ? 5.883 -15.781 -4.445 1 96.81 60 ASP B O 1
ATOM 1625 N N . LEU B 1 61 ? 4.559 -14.188 -5.137 1 97.56 61 LEU B N 1
ATOM 1626 C CA . LEU B 1 61 ? 5.637 -13.398 -5.723 1 97.56 61 LEU B CA 1
ATOM 1627 C C . LEU B 1 61 ? 5.871 -12.117 -4.922 1 97.56 61 LEU B C 1
ATOM 1629 O O . LEU B 1 61 ? 4.973 -11.281 -4.801 1 97.56 61 LEU B O 1
ATOM 1633 N N . SER B 1 62 ? 7.082 -11.922 -4.422 1 98.38 62 SER B N 1
ATOM 1634 C CA . SER B 1 62 ? 7.355 -10.789 -3.545 1 98.38 62 SER B CA 1
ATOM 1635 C C . SER B 1 62 ? 8.5 -9.938 -4.086 1 98.38 62 SER B C 1
ATOM 1637 O O . SER B 1 62 ? 9.398 -10.445 -4.75 1 98.38 62 SER B O 1
ATOM 1639 N N . VAL B 1 63 ? 8.414 -8.711 -3.766 1 98.56 63 VAL B N 1
ATOM 1640 C CA . VAL B 1 63 ? 9.516 -7.793 -4.035 1 98.56 63 VAL B CA 1
ATOM 1641 C C . VAL B 1 63 ? 9.828 -6.98 -2.783 1 98.56 63 VAL B C 1
ATOM 1643 O O . VAL B 1 63 ? 8.922 -6.598 -2.039 1 98.56 63 VAL B O 1
ATOM 1646 N N . GLU B 1 64 ? 11.055 -6.797 -2.529 1 98.75 64 GLU B N 1
ATOM 1647 C CA . GLU B 1 64 ? 11.562 -5.852 -1.541 1 98.75 64 GLU B CA 1
ATOM 1648 C C . GLU B 1 64 ? 12.391 -4.754 -2.203 1 98.75 64 GLU B C 1
ATOM 1650 O O . GLU B 1 64 ? 13.375 -5.039 -2.887 1 98.75 64 GLU B O 1
ATOM 1655 N N . ILE B 1 65 ? 12.008 -3.555 -2.021 1 98.44 65 ILE B N 1
ATOM 1656 C CA . ILE B 1 65 ? 12.703 -2.41 -2.602 1 98.44 65 ILE B CA 1
ATOM 1657 C C . ILE B 1 65 ? 13.266 -1.53 -1.486 1 98.44 65 ILE B C 1
ATOM 1659 O O . ILE B 1 65 ? 12.516 -1.02 -0.652 1 98.44 65 ILE B O 1
ATOM 1663 N N . LEU B 1 66 ? 14.539 -1.391 -1.518 1 97.81 66 LEU B N 1
ATOM 1664 C CA . LEU B 1 66 ? 15.219 -0.469 -0.612 1 97.81 66 LEU B CA 1
ATOM 1665 C C . LEU B 1 66 ? 15.781 0.727 -1.374 1 97.81 66 LEU B C 1
ATOM 1667 O O . LEU B 1 66 ? 16.391 0.563 -2.436 1 97.81 66 LEU B O 1
ATOM 1671 N N . GLY B 1 67 ? 15.5 1.902 -0.857 1 96.12 67 GLY B N 1
ATOM 1672 C CA . GLY B 1 67 ? 16.031 3.125 -1.435 1 96.12 67 GLY B CA 1
ATOM 1673 C C . GLY B 1 67 ? 16.891 3.922 -0.462 1 96.12 67 GLY B C 1
ATOM 1674 O O . GLY B 1 67 ? 16.469 4.176 0.67 1 96.12 67 GLY B O 1
ATOM 1675 N N . ASN B 1 68 ? 18.047 4.238 -0.928 1 94.44 68 ASN B N 1
ATOM 1676 C CA . ASN B 1 68 ? 18.969 5.043 -0.131 1 94.44 68 ASN B CA 1
ATOM 1677 C C . ASN B 1 68 ? 19.328 6.344 -0.837 1 94.44 68 ASN B C 1
ATOM 1679 O O . ASN B 1 68 ? 19.438 6.383 -2.064 1 94.44 68 ASN B O 1
ATOM 1683 N N . ASP B 1 69 ? 19.531 7.371 0.039 1 90.5 69 ASP B N 1
ATOM 1684 C CA . ASP B 1 69 ? 19.969 8.633 -0.545 1 90.5 69 ASP B CA 1
ATOM 1685 C C . ASP B 1 69 ? 21.484 8.633 -0.768 1 90.5 69 ASP B C 1
ATOM 1687 O O . ASP B 1 69 ? 22.141 7.594 -0.621 1 90.5 69 ASP B O 1
ATOM 1691 N N . SER B 1 70 ? 21.969 9.812 -1.23 1 87.44 70 SER B N 1
ATOM 1692 C CA . SER B 1 70 ? 23.391 9.938 -1.584 1 87.44 70 SER B CA 1
ATOM 1693 C C . SER B 1 70 ? 24.281 9.727 -0.365 1 87.44 70 SER B C 1
ATOM 1695 O O . SER B 1 70 ? 25.469 9.406 -0.503 1 87.44 70 SER B O 1
ATOM 1697 N N . ASN B 1 71 ? 23.703 9.844 0.844 1 88.12 71 ASN B N 1
ATOM 1698 C CA . ASN B 1 71 ? 24.453 9.648 2.078 1 88.12 71 ASN B CA 1
ATOM 1699 C C . ASN B 1 71 ? 24.203 8.258 2.666 1 88.12 71 ASN B C 1
ATOM 1701 O O . ASN B 1 71 ? 24.422 8.039 3.859 1 88.12 71 ASN B O 1
ATOM 1705 N N . SER B 1 72 ? 23.609 7.379 1.878 1 89.25 72 SER B N 1
ATOM 1706 C CA . SER B 1 72 ? 23.359 5.988 2.238 1 89.25 72 SER B CA 1
ATOM 1707 C C . SER B 1 72 ? 22.328 5.879 3.348 1 89.25 72 SER B C 1
ATOM 1709 O O . SER B 1 72 ? 22.312 4.898 4.098 1 89.25 72 SER B O 1
ATOM 1711 N N . LYS B 1 73 ? 21.594 6.953 3.441 1 91.56 73 LYS B N 1
ATOM 1712 C CA . LYS B 1 73 ? 20.484 6.879 4.387 1 91.56 73 LYS B CA 1
ATOM 1713 C C . LYS B 1 73 ? 19.234 6.312 3.723 1 91.56 73 LYS B C 1
ATOM 1715 O O . LYS B 1 73 ? 18.891 6.707 2.609 1 91.56 73 LYS B O 1
ATOM 1720 N N . LYS B 1 74 ? 18.625 5.5 4.477 1 95.75 74 LYS B N 1
ATOM 1721 C CA . LYS B 1 74 ? 17.406 4.879 3.953 1 95.75 74 LYS B CA 1
ATOM 1722 C C . LYS B 1 74 ? 16.281 5.902 3.799 1 95.75 74 LYS B C 1
ATOM 1724 O O . LYS B 1 74 ? 16 6.66 4.727 1 95.75 74 LYS B O 1
ATOM 1729 N N . VAL B 1 75 ? 15.664 5.855 2.639 1 95.31 75 VAL B N 1
ATOM 1730 C CA . VAL B 1 75 ? 14.594 6.82 2.379 1 95.31 75 VAL B CA 1
ATOM 1731 C C . VAL B 1 75 ? 13.273 6.082 2.152 1 95.31 75 VAL B C 1
ATOM 1733 O O . VAL B 1 75 ? 12.203 6.652 2.35 1 95.31 75 VAL B O 1
ATOM 1736 N N . ILE B 1 76 ? 13.453 4.82 1.691 1 97.06 76 ILE B N 1
ATOM 1737 C CA . ILE B 1 76 ? 12.242 4.035 1.492 1 97.06 76 ILE B CA 1
ATOM 1738 C C . ILE B 1 76 ? 12.547 2.553 1.689 1 97.06 76 ILE B C 1
ATOM 1740 O O . ILE B 1 76 ? 13.633 2.086 1.337 1 97.06 76 ILE B O 1
ATOM 1744 N N . ASP B 1 77 ? 11.68 1.852 2.268 1 98.44 77 ASP B N 1
ATOM 1745 C CA . ASP B 1 77 ? 11.602 0.399 2.391 1 98.44 77 ASP B CA 1
ATOM 1746 C C . ASP B 1 77 ? 10.211 -0.112 2.023 1 98.44 77 ASP B C 1
ATOM 1748 O O . ASP B 1 77 ? 9.25 0.109 2.76 1 98.44 77 ASP B O 1
ATOM 1752 N N . LEU B 1 78 ? 10.094 -0.736 0.846 1 98.75 78 LEU B N 1
ATOM 1753 C CA . LEU B 1 78 ? 8.812 -1.196 0.317 1 98.75 78 LEU B CA 1
ATOM 1754 C C . LEU B 1 78 ? 8.844 -2.699 0.052 1 98.75 78 LEU B C 1
ATOM 1756 O O . LEU B 1 78 ? 9.695 -3.186 -0.691 1 98.75 78 LEU B O 1
ATOM 1760 N N . LYS B 1 79 ? 7.938 -3.383 0.651 1 98.94 79 LYS B N 1
ATOM 1761 C CA . LYS B 1 79 ? 7.754 -4.816 0.435 1 98.94 79 LYS B CA 1
ATOM 1762 C C . LYS B 1 79 ? 6.316 -5.129 0.03 1 98.94 79 LYS B C 1
ATOM 1764 O O . LYS B 1 79 ? 5.371 -4.703 0.695 1 98.94 79 LYS B O 1
ATOM 1769 N N . ILE B 1 80 ? 6.18 -5.801 -1.009 1 98.94 80 ILE B N 1
ATOM 1770 C CA . ILE B 1 80 ? 4.867 -6.23 -1.48 1 98.94 80 ILE B CA 1
ATOM 1771 C C . ILE B 1 80 ? 4.898 -7.723 -1.805 1 98.94 80 ILE B C 1
ATOM 1773 O O . ILE B 1 80 ? 5.844 -8.211 -2.43 1 98.94 80 ILE B O 1
ATOM 1777 N N . CYS B 1 81 ? 3.939 -8.438 -1.378 1 98.81 81 CYS B N 1
ATOM 1778 C CA . CYS B 1 81 ? 3.738 -9.828 -1.76 1 98.81 81 CYS B CA 1
ATOM 1779 C C . CYS B 1 81 ? 2.441 -10 -2.541 1 98.81 81 CYS B C 1
ATOM 1781 O O . CYS B 1 81 ? 1.357 -9.734 -2.02 1 98.81 81 CYS B O 1
ATOM 1783 N N . MET B 1 82 ? 2.529 -10.367 -3.715 1 98.44 82 MET B N 1
ATOM 1784 C CA . MET B 1 82 ? 1.388 -10.703 -4.562 1 98.44 82 MET B CA 1
ATOM 1785 C C . MET B 1 82 ? 1.134 -12.203 -4.562 1 98.44 82 MET B C 1
ATOM 1787 O O . MET B 1 82 ? 2.061 -12.992 -4.75 1 98.44 82 MET B O 1
ATOM 1791 N N . GLU B 1 83 ? -0.076 -12.578 -4.371 1 97.44 83 GLU B N 1
ATOM 1792 C CA . GLU B 1 83 ? -0.437 -13.992 -4.379 1 97.44 83 GLU B CA 1
ATOM 1793 C C . GLU B 1 83 ? -1.38 -14.32 -5.535 1 97.44 83 GLU B C 1
ATOM 1795 O O . GLU B 1 83 ? -2.377 -13.625 -5.742 1 97.44 83 GLU B O 1
ATOM 1800 N N . GLY B 1 84 ? -1.043 -15.359 -6.285 1 96.12 84 GLY B N 1
ATOM 1801 C CA . GLY B 1 84 ? -1.88 -15.875 -7.359 1 96.12 84 GLY B CA 1
ATOM 1802 C C . GLY B 1 84 ? -2.354 -17.297 -7.113 1 96.12 84 GLY B C 1
ATOM 1803 O O . GLY B 1 84 ? -1.652 -18.094 -6.48 1 96.12 84 GLY B O 1
ATOM 1804 N N . TYR B 1 85 ? -3.502 -17.594 -7.641 1 94.38 85 TYR B N 1
ATOM 1805 C CA . TYR B 1 85 ? -4.082 -18.922 -7.523 1 94.38 85 TYR B CA 1
ATOM 1806 C C . TYR B 1 85 ? -4.227 -19.578 -8.898 1 94.38 85 TYR B C 1
ATOM 1808 O O . TYR B 1 85 ? -4.789 -18.969 -9.82 1 94.38 85 TYR B O 1
ATOM 1816 N N . PHE B 1 86 ? -3.711 -20.797 -8.906 1 91.69 86 PHE B N 1
ATOM 1817 C CA . PHE B 1 86 ? -3.617 -21.484 -10.195 1 91.69 86 PHE B CA 1
ATOM 1818 C C . PHE B 1 86 ? -4.121 -22.906 -10.094 1 91.69 86 PHE B C 1
ATOM 1820 O O . PHE B 1 86 ? -4.055 -23.516 -9.023 1 91.69 86 PHE B O 1
ATOM 1827 N N . GLU B 1 87 ? -4.594 -23.328 -11.234 1 88.06 87 GLU B N 1
ATOM 1828 C CA . GLU B 1 87 ? -5.031 -24.719 -11.359 1 88.06 87 GLU B CA 1
ATOM 1829 C C . GLU B 1 87 ? -4.27 -25.438 -12.469 1 88.06 87 GLU B C 1
ATOM 1831 O O . GLU B 1 87 ? -4.09 -24.891 -13.562 1 88.06 87 GLU B O 1
ATOM 1836 N N . LEU B 1 88 ? -3.861 -26.594 -12.086 1 81.88 88 LEU B N 1
ATOM 1837 C CA . LEU B 1 88 ? -3.172 -27.422 -13.078 1 81.88 88 LEU B CA 1
ATOM 1838 C C . LEU B 1 88 ? -4.148 -28.359 -13.773 1 81.88 88 LEU B C 1
ATOM 1840 O O . LEU B 1 88 ? -4.895 -29.094 -13.117 1 81.88 88 LEU B O 1
ATOM 1844 N N . VAL B 1 89 ? -4.078 -28.172 -15.125 1 78.19 89 VAL B N 1
ATOM 1845 C CA . VAL B 1 89 ? -4.914 -29.078 -15.914 1 78.19 89 VAL B CA 1
ATOM 1846 C C . VAL B 1 89 ? -4.035 -29.969 -16.781 1 78.19 89 VAL B C 1
ATOM 1848 O O . VAL B 1 89 ? -3.162 -29.469 -17.5 1 78.19 89 VAL B O 1
ATOM 1851 N N . GLY B 1 90 ? -4.273 -31.297 -16.703 1 76.06 90 GLY B N 1
ATOM 1852 C CA . GLY B 1 90 ? -3.586 -32.25 -17.578 1 76.06 90 GLY B CA 1
ATOM 1853 C C . GLY B 1 90 ? -2.543 -33.062 -16.844 1 76.06 90 GLY B C 1
ATOM 1854 O O . GLY B 1 90 ? -2.445 -33 -15.625 1 76.06 90 GLY B O 1
ATOM 1855 N N . ASP B 1 91 ? -1.748 -33.938 -17.656 1 66.69 91 ASP B N 1
ATOM 1856 C CA . ASP B 1 91 ? -0.877 -34.969 -17.141 1 66.69 91 ASP B CA 1
ATOM 1857 C C . ASP B 1 91 ? 0.577 -34.531 -17.094 1 66.69 91 ASP B C 1
ATOM 1859 O O . ASP B 1 91 ? 1.268 -34.531 -18.109 1 66.69 91 ASP B O 1
ATOM 1863 N N . LEU B 1 92 ? 0.892 -33.562 -16.312 1 63.53 92 LEU B N 1
ATOM 1864 C CA . LEU B 1 92 ? 2.301 -33.219 -16.125 1 63.53 92 LEU B CA 1
ATOM 1865 C C . LEU B 1 92 ? 2.883 -33.969 -14.938 1 63.53 92 LEU B C 1
ATOM 1867 O O . LEU B 1 92 ? 2.168 -34.281 -13.977 1 63.53 92 LEU B O 1
ATOM 1871 N N . THR B 1 93 ? 4.199 -34.281 -15.32 1 66.94 93 THR B N 1
ATOM 1872 C CA . THR B 1 93 ? 4.902 -34.75 -14.133 1 66.94 93 THR B CA 1
ATOM 1873 C C . THR B 1 93 ? 4.98 -33.625 -13.094 1 66.94 93 THR B C 1
ATOM 1875 O O . THR B 1 93 ? 4.797 -32.469 -13.414 1 66.94 93 THR B O 1
ATOM 1878 N N . GLU B 1 94 ? 5.113 -33.938 -11.867 1 64.75 94 GLU B N 1
ATOM 1879 C CA . GLU B 1 94 ? 5.199 -32.969 -10.781 1 64.75 94 GLU B CA 1
ATOM 1880 C C . GLU B 1 94 ? 6.305 -31.969 -11.023 1 64.75 94 GLU B C 1
ATOM 1882 O O . GLU B 1 94 ? 6.137 -30.766 -10.742 1 64.75 94 GLU B O 1
ATOM 1887 N N . LYS B 1 95 ? 7.441 -32.5 -11.539 1 67 95 LYS B N 1
ATOM 1888 C CA . LYS B 1 95 ? 8.602 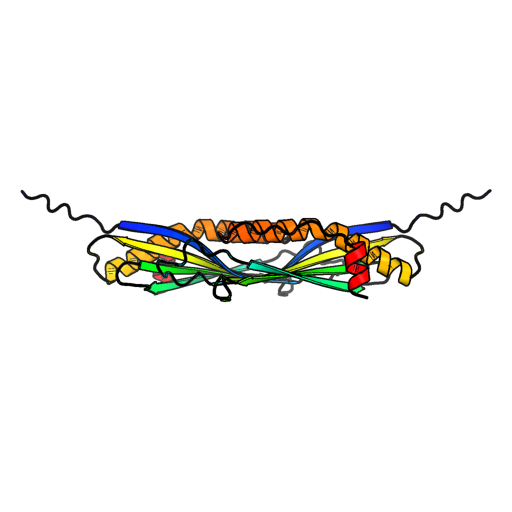-31.641 -11.742 1 67 95 LYS B CA 1
ATOM 1889 C C . LYS B 1 95 ? 8.367 -30.656 -12.883 1 67 95 LYS B C 1
ATOM 1891 O O . LYS B 1 95 ? 8.711 -29.484 -12.773 1 67 95 LYS B O 1
ATOM 1896 N N . GLU B 1 96 ? 7.895 -31.172 -13.977 1 69 96 GLU B N 1
ATOM 1897 C CA . GLU B 1 96 ? 7.602 -30.297 -15.117 1 69 96 GLU B CA 1
ATOM 1898 C C . GLU B 1 96 ? 6.59 -29.219 -14.734 1 69 96 GLU B C 1
ATOM 1900 O O . GLU B 1 96 ? 6.707 -28.078 -15.18 1 69 96 GLU B O 1
ATOM 1905 N N . PHE B 1 97 ? 5.883 -29.547 -13.906 1 66.81 97 PHE B N 1
ATOM 1906 C CA . PHE B 1 97 ? 4.805 -28.688 -13.438 1 66.81 97 PHE B CA 1
ATOM 1907 C C . PHE B 1 97 ? 5.355 -27.547 -12.586 1 66.81 97 PHE B C 1
ATOM 1909 O O . PHE B 1 97 ? 5 -26.375 -12.789 1 66.81 97 PHE B O 1
ATOM 1916 N N . GLU B 1 98 ? 6.18 -28.016 -11.75 1 68 98 GLU B N 1
ATOM 1917 C CA . GLU B 1 98 ? 6.734 -27.016 -10.852 1 68 98 GLU B CA 1
ATOM 1918 C C . GLU B 1 98 ? 7.5 -25.953 -11.633 1 68 98 GLU B C 1
ATOM 1920 O O . GLU B 1 98 ? 7.395 -24.75 -11.328 1 68 98 GLU B O 1
ATOM 1925 N N . ASN B 1 99 ? 8.219 -26.5 -12.609 1 71.25 99 ASN B N 1
ATOM 1926 C CA . ASN B 1 99 ? 9 -25.562 -13.398 1 71.25 99 ASN B CA 1
ATOM 1927 C C . ASN B 1 99 ? 8.102 -24.656 -14.242 1 71.25 99 ASN B C 1
ATOM 1929 O O . ASN B 1 99 ? 8.312 -23.438 -14.297 1 71.25 99 ASN B O 1
ATOM 1933 N N . ASN B 1 100 ? 7.18 -25.281 -14.867 1 72.88 100 ASN B N 1
ATOM 1934 C CA . ASN B 1 100 ? 6.242 -24.547 -15.703 1 72.88 100 ASN B CA 1
ATOM 1935 C C . ASN B 1 100 ? 5.387 -23.594 -14.875 1 72.88 100 ASN B C 1
ATOM 1937 O O . ASN B 1 100 ? 5.188 -22.438 -15.258 1 72.88 100 ASN B O 1
ATOM 1941 N N . LEU B 1 101 ? 4.961 -24.141 -13.781 1 72.31 101 LEU B N 1
ATOM 1942 C CA . LEU B 1 101 ? 4.137 -23.344 -12.875 1 72.31 101 LEU B CA 1
ATOM 1943 C C . LEU B 1 101 ? 4.891 -22.109 -12.406 1 72.31 101 LEU B C 1
ATOM 1945 O O . LEU B 1 101 ? 4.348 -21 -12.422 1 72.31 101 LEU B O 1
ATOM 1949 N N . ASN B 1 102 ? 6.074 -22.406 -12.117 1 78.94 102 ASN B N 1
ATOM 1950 C CA . ASN B 1 102 ? 6.867 -21.312 -11.578 1 78.94 102 ASN B CA 1
ATOM 1951 C C . ASN B 1 102 ? 7.059 -20.203 -12.609 1 78.94 102 ASN B C 1
ATOM 1953 O O . ASN B 1 102 ? 6.785 -19.031 -12.336 1 78.94 102 ASN B O 1
ATOM 1957 N N . ILE B 1 103 ? 7.434 -20.672 -13.75 1 85.88 103 ILE B N 1
ATOM 1958 C CA . ILE B 1 103 ? 7.777 -19.688 -14.773 1 85.88 103 ILE B CA 1
ATOM 1959 C C . ILE B 1 103 ? 6.512 -18.969 -15.242 1 85.88 103 ILE B C 1
ATOM 1961 O O . ILE B 1 103 ? 6.48 -17.734 -15.328 1 85.88 103 ILE B O 1
ATOM 1965 N N . ASN B 1 104 ? 5.48 -19.672 -15.5 1 89.81 104 ASN B N 1
ATOM 1966 C CA . ASN B 1 104 ? 4.238 -19.109 -16 1 89.81 104 ASN B CA 1
ATOM 1967 C C . ASN B 1 104 ? 3.561 -18.219 -14.961 1 89.81 104 ASN B C 1
ATOM 1969 O O . ASN B 1 104 ? 3.117 -17.109 -15.273 1 89.81 104 ASN B O 1
ATOM 1973 N N . ALA B 1 105 ? 3.438 -18.766 -13.758 1 93.19 105 ALA B N 1
ATOM 1974 C CA . ALA B 1 105 ? 2.783 -18.016 -12.688 1 93.19 105 ALA B CA 1
ATOM 1975 C C . ALA B 1 105 ? 3.488 -16.688 -12.438 1 93.19 105 ALA B C 1
ATOM 1977 O O . ALA B 1 105 ? 2.838 -15.648 -12.32 1 93.19 105 ALA B O 1
ATOM 1978 N N . VAL B 1 106 ? 4.789 -16.734 -12.414 1 94.62 106 VAL B N 1
ATOM 1979 C CA . VAL B 1 106 ? 5.562 -15.516 -12.172 1 94.62 106 VAL B CA 1
ATOM 1980 C C . VAL B 1 106 ? 5.379 -14.555 -13.344 1 94.62 106 VAL B C 1
ATOM 1982 O O . VAL B 1 106 ? 5.223 -13.344 -13.141 1 94.62 106 VAL B O 1
ATOM 1985 N N . SER B 1 107 ? 5.383 -15.141 -14.547 1 94.62 107 SER B N 1
ATOM 1986 C CA . SER B 1 107 ? 5.195 -14.312 -15.734 1 94.62 107 SER B CA 1
ATOM 1987 C C . SER B 1 107 ? 3.854 -13.594 -15.695 1 94.62 107 SER B C 1
ATOM 1989 O O . SER B 1 107 ? 3.74 -12.461 -16.172 1 94.62 107 SER B O 1
ATOM 1991 N N . ILE B 1 108 ? 2.896 -14.203 -15.148 1 95.44 108 ILE B N 1
ATOM 1992 C CA . ILE B 1 108 ? 1.56 -13.625 -15.062 1 95.44 108 ILE B CA 1
ATOM 1993 C C . ILE B 1 108 ? 1.519 -12.586 -13.945 1 95.44 108 ILE B C 1
ATOM 1995 O O . ILE B 1 108 ? 0.989 -11.484 -14.133 1 95.44 108 ILE B O 1
ATOM 1999 N N . LEU B 1 109 ? 2.08 -12.859 -12.805 1 97.44 109 LEU B N 1
ATOM 2000 C CA . LEU B 1 109 ? 1.971 -12.016 -11.617 1 97.44 109 LEU B CA 1
ATOM 2001 C C . LEU B 1 109 ? 2.877 -10.797 -11.734 1 97.44 109 LEU B C 1
ATOM 2003 O O . LEU B 1 109 ? 2.582 -9.742 -11.164 1 97.44 109 LEU B O 1
ATOM 2007 N N . PHE B 1 110 ? 3.908 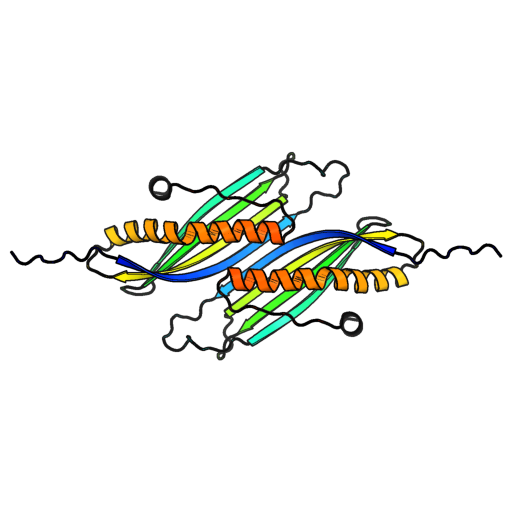-10.898 -12.5 1 97.75 110 PHE B N 1
ATOM 2008 C CA . PHE B 1 110 ? 4.961 -9.883 -12.5 1 97.75 110 PHE B CA 1
ATOM 2009 C C . PHE B 1 110 ? 4.422 -8.539 -12.977 1 97.75 110 PHE B C 1
ATOM 2011 O O . PHE B 1 110 ? 4.656 -7.512 -12.344 1 97.75 110 PHE B O 1
ATOM 2018 N N . PRO B 1 111 ? 3.672 -8.461 -13.984 1 97.88 111 PRO B N 1
ATOM 2019 C CA . PRO B 1 111 ? 3.117 -7.172 -14.414 1 97.88 111 PRO B CA 1
ATOM 2020 C C . PRO B 1 111 ? 2.225 -6.531 -13.352 1 97.88 111 PRO B C 1
ATOM 2022 O O . PRO B 1 111 ? 2.232 -5.309 -13.188 1 97.88 111 PRO B O 1
ATOM 2025 N N . TYR B 1 112 ? 1.487 -7.359 -12.703 1 97.94 112 TYR B N 1
ATOM 2026 C CA . TYR B 1 112 ? 0.608 -6.844 -11.656 1 97.94 112 TYR B CA 1
ATOM 2027 C C . TYR B 1 112 ? 1.414 -6.32 -10.477 1 97.94 112 TYR B C 1
ATOM 2029 O O . TYR B 1 112 ? 1.083 -5.277 -9.906 1 97.94 112 TYR B O 1
ATOM 2037 N N . LEU B 1 113 ? 2.42 -7.027 -10.148 1 98.5 113 LEU B N 1
ATOM 2038 C CA . LEU B 1 113 ? 3.314 -6.586 -9.078 1 98.5 113 LEU B CA 1
ATOM 2039 C C . LEU B 1 113 ? 4.004 -5.277 -9.461 1 98.5 113 LEU B C 1
ATOM 2041 O O . LEU B 1 113 ? 4.113 -4.367 -8.633 1 98.5 113 LEU B O 1
ATOM 2045 N N . ARG B 1 114 ? 4.43 -5.219 -10.688 1 98.19 114 ARG B N 1
ATOM 2046 C CA . ARG B 1 114 ? 5.055 -4 -11.188 1 98.19 114 ARG B CA 1
ATOM 2047 C C . ARG B 1 114 ? 4.102 -2.816 -11.094 1 98.19 114 ARG B C 1
ATOM 2049 O O . ARG B 1 114 ? 4.488 -1.731 -10.656 1 98.19 114 ARG B O 1
ATOM 2056 N N . THR B 1 115 ? 2.904 -3.027 -11.492 1 98.19 115 THR B N 1
ATOM 2057 C CA . THR B 1 115 ? 1.889 -1.982 -11.422 1 98.19 115 THR B CA 1
ATOM 2058 C C . THR B 1 115 ? 1.654 -1.551 -9.977 1 98.19 115 THR B C 1
ATOM 2060 O O . THR B 1 115 ? 1.551 -0.356 -9.688 1 98.19 115 THR B O 1
ATOM 2063 N N . ALA B 1 116 ? 1.564 -2.553 -9.094 1 98.69 116 ALA B N 1
ATOM 2064 C CA . ALA B 1 116 ? 1.36 -2.248 -7.684 1 98.69 116 ALA B CA 1
ATOM 2065 C C . ALA B 1 116 ? 2.484 -1.369 -7.141 1 98.69 116 ALA B C 1
ATOM 2067 O O . ALA B 1 116 ? 2.229 -0.364 -6.473 1 98.69 116 ALA B O 1
ATOM 2068 N N . VAL B 1 117 ? 3.689 -1.715 -7.48 1 98.75 117 VAL B N 1
ATOM 2069 C CA . VAL B 1 117 ? 4.852 -0.968 -7.016 1 98.75 117 VAL B CA 1
ATOM 2070 C C . VAL B 1 117 ? 4.785 0.468 -7.531 1 98.75 117 VAL B C 1
ATOM 2072 O O . VAL B 1 117 ? 4.949 1.418 -6.762 1 98.75 117 VAL B O 1
ATOM 2075 N N . SER B 1 118 ? 4.543 0.625 -8.773 1 98.44 118 SER B N 1
ATOM 2076 C CA . SER B 1 118 ? 4.48 1.95 -9.375 1 98.44 118 SER B CA 1
ATOM 2077 C C . SER B 1 118 ? 3.355 2.783 -8.781 1 98.44 118 SER B C 1
ATOM 2079 O O . SER B 1 118 ? 3.557 3.947 -8.422 1 98.44 118 SER B O 1
ATOM 2081 N N . THR B 1 119 ? 2.178 2.199 -8.68 1 98.56 119 THR B N 1
ATOM 2082 C CA . THR B 1 119 ? 1.008 2.912 -8.18 1 98.56 119 THR B CA 1
ATOM 2083 C C . THR B 1 119 ? 1.208 3.33 -6.727 1 98.56 119 THR B C 1
ATOM 2085 O O . THR B 1 119 ? 0.935 4.477 -6.359 1 98.56 119 THR B O 1
ATOM 2088 N N . ILE B 1 120 ? 1.711 2.447 -5.898 1 98.62 120 ILE B N 1
ATOM 2089 C CA . ILE B 1 120 ? 1.883 2.707 -4.473 1 98.62 120 ILE B CA 1
ATOM 2090 C C . ILE B 1 120 ? 2.932 3.799 -4.27 1 98.62 120 ILE B C 1
ATOM 2092 O O . ILE B 1 120 ? 2.766 4.68 -3.424 1 98.62 120 ILE B O 1
ATOM 2096 N N . SER B 1 121 ? 4.016 3.705 -5.051 1 98 121 SER B N 1
ATOM 2097 C CA . SER B 1 121 ? 5.023 4.754 -4.93 1 98 121 SER B CA 1
ATOM 2098 C C . SER B 1 121 ? 4.449 6.117 -5.285 1 98 121 SER B C 1
ATOM 2100 O O . SER B 1 121 ? 4.691 7.102 -4.586 1 98 121 SER B O 1
ATOM 2102 N N . ILE B 1 122 ? 3.617 6.184 -6.281 1 96.88 122 ILE B N 1
ATOM 2103 C CA . ILE B 1 122 ? 3.002 7.441 -6.699 1 96.88 122 ILE B CA 1
ATOM 2104 C C . ILE B 1 122 ? 2.027 7.918 -5.625 1 96.88 122 ILE B C 1
ATOM 2106 O O . ILE B 1 122 ? 2.047 9.094 -5.238 1 96.88 122 ILE B O 1
ATOM 2110 N N . LEU B 1 123 ? 1.2 7.023 -5.121 1 96.81 123 LEU B N 1
ATOM 2111 C CA . LEU B 1 123 ? 0.241 7.359 -4.074 1 96.81 123 LEU B CA 1
ATOM 2112 C C . LEU B 1 123 ? 0.949 7.926 -2.85 1 96.81 123 LEU B C 1
ATOM 2114 O O . LEU B 1 123 ? 0.371 8.719 -2.105 1 96.81 123 LEU B O 1
ATOM 2118 N N . SER B 1 124 ? 2.182 7.562 -2.654 1 97.19 124 SER B N 1
ATOM 2119 C CA . SER B 1 124 ? 2.939 7.957 -1.474 1 97.19 124 SER B CA 1
ATOM 2120 C C . SER B 1 124 ? 3.68 9.273 -1.708 1 97.19 124 SER B C 1
ATOM 2122 O O . SER B 1 124 ? 4.469 9.703 -0.866 1 97.19 124 SER B O 1
ATOM 2124 N N . ASN B 1 125 ? 3.469 9.859 -2.893 1 94.94 125 ASN B N 1
ATOM 2125 C CA . ASN B 1 125 ? 4.145 11.078 -3.32 1 94.94 125 ASN B CA 1
ATOM 2126 C C . ASN B 1 125 ? 5.656 10.883 -3.41 1 94.94 125 ASN B C 1
ATOM 2128 O O . ASN B 1 125 ? 6.426 11.773 -3.047 1 94.94 125 ASN B O 1
ATOM 2132 N N . PHE B 1 126 ? 5.973 9.664 -3.727 1 93.44 126 PHE B N 1
ATOM 2133 C CA . PHE B 1 126 ? 7.324 9.281 -4.121 1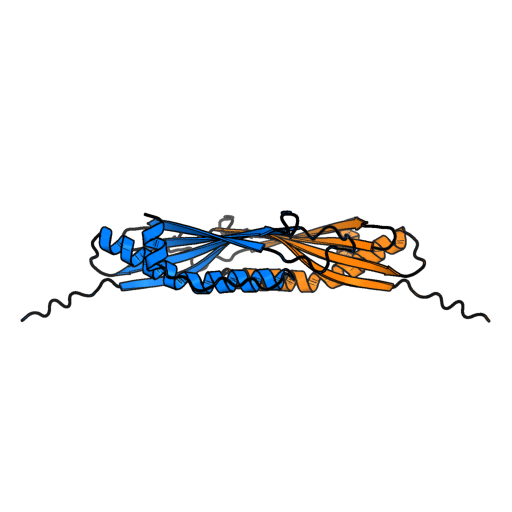 93.44 126 PHE B CA 1
ATOM 2134 C C . PHE B 1 126 ? 7.457 9.25 -5.641 1 93.44 126 PHE B C 1
ATOM 2136 O O . PHE B 1 126 ? 6.453 9.219 -6.355 1 93.44 126 PHE B O 1
ATOM 2143 N N . SER B 1 127 ? 8.711 9.5 -6.02 1 93.94 127 SER B N 1
ATOM 2144 C CA . SER B 1 127 ? 8.914 9.281 -7.449 1 93.94 127 SER B CA 1
ATOM 2145 C C . SER B 1 127 ? 8.43 7.898 -7.875 1 93.94 127 SER B C 1
ATOM 2147 O O . SER B 1 127 ? 8.508 6.945 -7.098 1 93.94 127 SER B O 1
ATOM 2149 N N . ARG B 1 128 ? 7.938 7.934 -9.016 1 96.44 128 ARG B N 1
ATOM 2150 C CA . ARG B 1 128 ? 7.473 6.652 -9.539 1 96.44 128 ARG B CA 1
ATOM 2151 C C . ARG B 1 128 ? 8.594 5.617 -9.531 1 96.44 128 ARG B C 1
ATOM 2153 O O . ARG B 1 128 ? 9.695 5.887 -10.016 1 96.44 128 ARG B O 1
ATOM 2160 N N . ILE B 1 129 ? 8.32 4.512 -8.969 1 97.56 129 ILE B N 1
ATOM 2161 C CA . ILE B 1 129 ? 9.25 3.395 -9.023 1 97.56 129 ILE B CA 1
ATOM 2162 C C . ILE B 1 129 ? 8.852 2.438 -10.141 1 97.56 129 ILE B C 1
ATOM 2164 O O . ILE B 1 129 ? 7.766 1.854 -10.109 1 97.56 129 ILE B O 1
ATOM 2168 N N . ASP B 1 130 ? 9.773 2.246 -11.039 1 97.06 130 ASP B N 1
ATOM 2169 C CA . ASP B 1 130 ? 9.516 1.359 -12.172 1 97.06 130 ASP B CA 1
ATOM 2170 C C . ASP B 1 130 ? 10.43 0.136 -12.125 1 97.06 130 ASP B C 1
ATOM 2172 O O . ASP B 1 130 ? 11.656 0.268 -12.164 1 97.06 130 ASP B O 1
ATOM 2176 N N . ILE B 1 131 ? 9.812 -0.921 -12.023 1 96.56 131 ILE B N 1
ATOM 2177 C CA . ILE B 1 131 ? 10.555 -2.174 -12.125 1 96.56 131 ILE B CA 1
ATOM 2178 C C . ILE B 1 131 ? 10.664 -2.588 -13.594 1 96.56 131 ILE B C 1
ATOM 2180 O O . ILE B 1 131 ? 9.648 -2.768 -14.266 1 96.56 131 ILE B O 1
ATOM 2184 N N . PRO B 1 132 ? 11.805 -2.734 -14.07 1 94.56 132 PRO B N 1
ATOM 2185 C CA . PRO B 1 132 ? 11.938 -3.156 -15.461 1 94.56 132 PRO B CA 1
ATOM 2186 C C . PRO B 1 132 ? 11.438 -4.582 -15.703 1 94.56 132 PRO B C 1
ATOM 2188 O O . PRO B 1 132 ? 11.32 -5.363 -14.75 1 94.56 132 PRO B O 1
ATOM 2191 N N . PRO B 1 133 ? 11.062 -4.789 -16.953 1 94.19 133 PRO B N 1
ATOM 2192 C CA . PRO B 1 133 ? 10.742 -6.188 -17.234 1 94.19 133 PRO B CA 1
ATOM 2193 C C . PRO B 1 133 ? 11.883 -7.141 -16.891 1 94.19 133 PRO B C 1
ATOM 2195 O O . PRO B 1 133 ? 13.047 -6.723 -16.812 1 94.19 133 PRO B O 1
ATOM 2198 N N . MET B 1 134 ? 11.508 -8.312 -16.578 1 90.56 134 MET B N 1
ATOM 2199 C CA . MET B 1 134 ? 12.484 -9.32 -16.172 1 90.56 134 MET B CA 1
ATOM 2200 C C . MET B 1 134 ? 12.383 -10.555 -17.062 1 90.56 134 MET B C 1
ATOM 2202 O O . MET B 1 134 ? 11.289 -10.984 -17.406 1 90.56 134 MET B O 1
ATOM 2206 N N . ASN B 1 135 ? 13.57 -11.078 -17.422 1 90.06 135 ASN B N 1
ATOM 2207 C CA . ASN B 1 135 ? 13.609 -12.422 -17.984 1 90.06 135 ASN B CA 1
ATOM 2208 C C . ASN B 1 135 ? 13.383 -13.492 -16.922 1 90.06 135 ASN B C 1
ATOM 2210 O O . ASN B 1 135 ? 14.312 -13.875 -16.219 1 90.06 135 ASN B O 1
ATOM 2214 N N . ILE B 1 136 ? 12.242 -13.922 -16.875 1 90.81 136 ILE B N 1
ATOM 2215 C CA . ILE B 1 136 ? 11.797 -14.797 -15.797 1 90.81 136 ILE B CA 1
ATOM 2216 C C . ILE B 1 136 ? 12.555 -16.125 -15.859 1 90.81 136 ILE B C 1
ATOM 2218 O O . ILE B 1 136 ? 12.93 -16.672 -14.82 1 90.81 136 ILE B O 1
ATOM 2222 N N . ILE B 1 137 ? 12.766 -16.641 -17.031 1 87.5 137 ILE B N 1
ATOM 2223 C CA . ILE B 1 137 ? 13.484 -17.906 -17.188 1 87.5 137 ILE B CA 1
ATOM 2224 C C . ILE B 1 137 ? 14.891 -17.766 -16.625 1 87.5 137 ILE B C 1
ATOM 2226 O O . ILE B 1 137 ? 15.344 -18.625 -15.859 1 87.5 137 ILE B O 1
ATOM 2230 N N . GLN B 1 138 ? 15.523 -16.719 -17 1 88.12 138 GLN B N 1
ATOM 2231 C CA . GLN B 1 138 ? 16.875 -16.469 -16.484 1 88.12 138 GLN B CA 1
ATOM 2232 C C . GLN B 1 138 ? 16.875 -16.328 -14.969 1 88.12 138 GLN B C 1
ATOM 2234 O O . GLN B 1 138 ? 17.766 -16.828 -14.289 1 88.12 138 GLN B O 1
ATOM 2239 N N . TRP B 1 139 ? 15.891 -15.648 -14.438 1 89.38 139 TRP B N 1
ATOM 2240 C CA . TRP B 1 139 ? 15.781 -15.445 -13 1 89.38 139 TRP B CA 1
ATOM 2241 C C . TRP B 1 139 ? 15.633 -16.781 -12.266 1 89.38 139 TRP B C 1
ATOM 2243 O O . TRP B 1 139 ? 16.25 -16.984 -11.227 1 89.38 139 TRP B O 1
ATOM 2253 N N . PHE B 1 140 ? 14.914 -17.656 -12.898 1 84.75 140 PHE B N 1
ATOM 2254 C CA . PHE B 1 140 ? 14.695 -18.969 -12.305 1 84.75 140 PHE B CA 1
ATOM 2255 C C . PHE B 1 140 ? 15.984 -19.797 -12.32 1 84.75 140 PHE B C 1
ATOM 2257 O O . PHE B 1 140 ? 16.266 -20.531 -11.383 1 84.75 140 PHE B O 1
ATOM 2264 N N . GLU B 1 141 ? 16.703 -19.625 -13.359 1 83.06 141 GLU B N 1
ATOM 2265 C CA . GLU B 1 141 ? 17.953 -20.359 -13.5 1 83.06 141 GLU B CA 1
ATOM 2266 C C . GLU B 1 141 ? 19 -19.875 -12.492 1 83.06 141 GLU B C 1
ATOM 2268 O O . GLU B 1 141 ? 19.781 -20.672 -11.977 1 83.06 141 GLU B O 1
ATOM 2273 N N . LEU B 1 142 ? 18.906 -18.625 -12.156 1 81.94 142 LEU B N 1
ATOM 2274 C CA . LEU B 1 142 ? 19.875 -18.047 -11.227 1 81.94 142 LEU B CA 1
ATOM 2275 C C . LEU B 1 142 ? 19.531 -18.406 -9.789 1 81.94 142 LEU B C 1
ATOM 2277 O O . LEU B 1 142 ? 20.406 -18.484 -8.93 1 81.94 142 LEU B O 1
ATOM 2281 N N . GLU B 1 143 ? 18.328 -18.609 -9.516 1 76.75 143 GLU B N 1
ATOM 2282 C CA . GLU B 1 143 ? 17.859 -18.906 -8.164 1 76.75 143 GLU B CA 1
ATOM 2283 C C . GLU B 1 143 ? 18.062 -20.375 -7.824 1 76.75 143 GLU B C 1
ATOM 2285 O O . GLU B 1 143 ? 18.016 -20.766 -6.652 1 76.75 143 GLU B O 1
ATOM 2290 N N . LYS B 1 144 ? 18.297 -21.328 -8.75 1 68.12 144 LYS B N 1
ATOM 2291 C CA . LYS B 1 144 ? 18.641 -22.719 -8.516 1 68.12 144 LYS B CA 1
ATOM 2292 C C . LYS B 1 144 ? 20.094 -22.875 -8.055 1 68.12 144 LYS B C 1
ATOM 2294 O O . LYS B 1 144 ? 20.953 -22.078 -8.438 1 68.12 144 LYS B O 1
#

Sequence (288 aa):
MNMEEIKSPILLFNSYGIKSIDMDIIPPQLSAQAQNTEVELDAKFSKEIIKLNDKNFAVDLSVEILGNDSNSKKVIDLKICMEGYFELVGDLTEKEFENNLNINAVSILFPYLRTAVSTISILSNFSRIDIPPMNIIQWFELEKMNMEEIKSPILLFNSYGIKSIDMDIIPPQLSAQAQNTEVELDAKFSKEIIKLNDKNFAVDLSVEILGNDSNSKKVIDLKICMEGYFELVGDLTEKEFENNLNINAVSILFPYLRTAVSTISILSNFSRIDIPPMNIIQWFELEK

Secondary structure (DSSP, 8-state):
---------EEEEEEEEEEEEEEEE------TTGGGPPPEEEEEEEEEEEE-SSSEEEEEEEEEEEEE-TTS-EEEEEEEEEEEEEEEES---HHHHHHHHHHHHHHHHHHHHHHHHHHHHHHTTPPPP-PPP--HHHHHHHH-/---------EEEEEEEEEEEEEEEE------TTGGGPPPEEEEEEEEEEEE-SSSEEEEEEEEEEEEE-TTS-EEEEEEEEEEEEEEEES---HHHHHHHHHHHHHHHHHHHHHHHHHHHHHHTTPPPP-PPP--HHHHHHHH-

Foldseek 3Di:
DPCPVQPPKDKAWDDKDWPDKDKDFDPDDPPPPQVDWDKDKDKDWDKDWADPDPFKIKMKIKMWMWIATPVRHTGMTIMIIMMTMITIDDDDDPVCCVVCCQQVVCVVCVVVVQVVQQVVCVVVVHPGDGDDDDDSVVVVVVVD/DPCPVQVPKDKAWDDKDWPDKDKDFDPDDPPPPQVDWDKDKDKDWDKDWADPDPFKIKMKIKMWMWIATPVRHTGMTIMIIMMTMITIDHDDDPVVCVLCCQLVVCVVCVVVVQVVQQVVCVVVVHPGDGDDDDDSNVVVVVVD